Protein AF-A0AAN5DFV7-F1 (afdb_monomer_lite)

Foldseek 3Di:
DDFDDCVVLVQDNVNCVVQLWFWKWWWWWKDFDQKIKIFTFKIATGFDFDQDPVRDTDRWDAQKKKKKKKWKKDFDPPPDPPDDDPDDPDRDTDTPDMDMFDIGHGDSIDTGRDMDMDGGDPRLQAIKMKIWMKMWGPPDPVDIDIDTSAIAIDHPNVQVVQQVVDDDDPPDSMGTSDTFMWTRGHHVHRVPHIDTSVVSCVPSPDDD

Secondary structure (DSSP, 8-state):
-PPP-GGGGT--HHHHHHTT--EEEEEEEEEETTEEEEEEEEEEE----EEPTTS-EE-S-TTEEEEEEEEEEEE------SS---------EEEEEEEEPPPEES-SS-EEEEEEEEE--GGGGG-EEEEEEEEEEE-SSS-EEEEEEEEEEEEHHHHHHHHHTS---TT-S-EEEEEEEEE-B-HHHHTT---BHHHHHHHH----

InterPro domains:
  IPR000008 C2 domain [PF00168] (97-158)
  IPR035892 C2 domain superfamily [G3DSA:2.60.40.150] (50-175)
  IPR035892 C2 domain superfamily [SSF49562] (96-159)

pLDDT: mean 84.27, std 16.42, range [38.5, 98.5]

Organism: NCBI:txid1317129

Sequence (208 aa):
SQPIRPEKYNLPAEHAEERGIKGIVYLSLSFCRDNIVIDLDRSEYFSDKIVDRTGSKKYKRKHRSTHVQAELIHRSRDRSDSSGRRESRRNYSTILQRYRTNTISNSDEPTFNKRFNFELDERNHHDVITIRVIEKVQINEYDSGRFELGCFTFHISQIRKMAQQIPYNDGDCLVEVLNNGFFILDPAEGRETSFAMSKVVKQYSFDT

Structure (mmCIF, N/CA/C/O backbone):
data_AF-A0AAN5DFV7-F1
#
_entry.id   AF-A0AAN5DFV7-F1
#
loop_
_atom_site.group_PDB
_atom_site.id
_atom_site.type_symbol
_atom_site.label_atom_id
_atom_site.label_alt_id
_atom_site.label_comp_id
_atom_site.label_asym_id
_atom_site.label_entity_id
_atom_site.label_seq_id
_atom_site.pdbx_PDB_ins_code
_atom_site.Cartn_x
_atom_site.Cartn_y
_atom_site.Cartn_z
_atom_site.occupancy
_atom_site.B_iso_or_equiv
_atom_site.auth_seq_id
_atom_site.auth_comp_id
_atom_site.auth_asym_id
_atom_site.auth_atom_id
_atom_site.pdbx_PDB_model_num
ATOM 1 N N . SER A 1 1 ? 3.947 -9.923 -22.133 1.00 58.94 1 SER A N 1
ATOM 2 C CA . SER A 1 1 ? 2.723 -9.290 -21.612 1.00 58.94 1 SER A CA 1
ATOM 3 C C . SER A 1 1 ? 2.785 -7.807 -21.909 1.00 58.94 1 SER A C 1
ATOM 5 O O . SER A 1 1 ? 3.885 -7.274 -22.053 1.00 58.94 1 SER A O 1
ATOM 7 N N . GLN A 1 2 ? 1.629 -7.165 -22.051 1.00 70.75 2 GLN A N 1
ATOM 8 C CA . GLN A 1 2 ? 1.559 -5.710 -22.158 1.00 70.75 2 GLN A CA 1
ATOM 9 C C . GLN A 1 2 ? 1.944 -5.064 -20.811 1.00 70.75 2 GLN A C 1
ATOM 11 O O . GLN A 1 2 ? 1.732 -5.693 -19.773 1.00 70.75 2 GLN A O 1
ATOM 16 N N . PRO A 1 3 ? 2.561 -3.867 -20.814 1.00 84.00 3 PRO A N 1
ATOM 17 C CA . PRO A 1 3 ? 2.804 -3.101 -19.592 1.00 84.00 3 PRO A CA 1
ATOM 18 C C . PRO A 1 3 ? 1.491 -2.749 -18.898 1.00 84.00 3 PRO A C 1
ATOM 20 O O . PRO A 1 3 ? 0.522 -2.399 -19.571 1.00 84.00 3 PRO A O 1
ATOM 23 N N . ILE A 1 4 ? 1.492 -2.748 -17.567 1.00 89.25 4 ILE A N 1
ATOM 24 C CA . ILE A 1 4 ? 0.380 -2.190 -16.794 1.00 89.25 4 ILE A CA 1
ATOM 25 C C . ILE A 1 4 ? 0.519 -0.675 -16.809 1.00 89.25 4 ILE A C 1
ATOM 27 O O . ILE A 1 4 ? 1.617 -0.127 -16.658 1.00 89.25 4 ILE A O 1
ATOM 31 N N . ARG A 1 5 ? -0.604 -0.008 -17.046 1.00 91.06 5 ARG A N 1
ATOM 32 C CA . ARG A 1 5 ? -0.694 1.430 -17.264 1.00 91.06 5 ARG A CA 1
ATOM 33 C C . ARG A 1 5 ? -1.798 2.023 -16.380 1.00 91.06 5 ARG A C 1
ATOM 35 O O . ARG A 1 5 ? -2.760 1.303 -16.097 1.00 91.06 5 ARG A O 1
ATOM 42 N N . PRO A 1 6 ? -1.671 3.282 -15.927 1.00 92.81 6 PRO A N 1
ATOM 43 C CA . PRO A 1 6 ? -2.657 3.914 -15.048 1.00 92.81 6 PRO A CA 1
ATOM 44 C C . PRO A 1 6 ? -4.063 3.965 -15.666 1.00 92.81 6 PRO A C 1
ATOM 46 O O . PRO A 1 6 ? -5.052 3.823 -14.950 1.00 92.81 6 PRO A O 1
ATOM 49 N N . GLU A 1 7 ? -4.170 4.034 -16.991 1.00 92.06 7 GLU A N 1
ATOM 50 C CA . GLU A 1 7 ? -5.433 4.092 -17.729 1.00 92.06 7 GLU A CA 1
ATOM 51 C C . GLU A 1 7 ? -6.294 2.838 -17.539 1.00 92.06 7 GLU A C 1
ATOM 53 O O . GLU A 1 7 ? -7.516 2.932 -17.608 1.00 92.06 7 GLU A O 1
ATOM 58 N N . LYS A 1 8 ? -5.694 1.684 -17.193 1.00 92.44 8 LYS A N 1
ATOM 59 C CA . LYS A 1 8 ? -6.436 0.479 -16.763 1.00 92.44 8 LYS A CA 1
ATOM 60 C C . LYS A 1 8 ? -7.399 0.784 -15.602 1.00 92.44 8 LYS A C 1
ATOM 62 O O . LYS A 1 8 ? -8.383 0.075 -15.414 1.00 92.44 8 LYS A O 1
ATOM 67 N N . TYR A 1 9 ? -7.105 1.824 -14.828 1.00 93.00 9 TYR A N 1
ATOM 68 C CA . TYR A 1 9 ? -7.822 2.232 -13.624 1.00 93.00 9 TYR A CA 1
ATOM 69 C C . TYR A 1 9 ? -8.618 3.524 -13.795 1.00 93.00 9 TYR A C 1
ATOM 71 O O . TYR A 1 9 ? -8.997 4.124 -12.790 1.00 93.00 9 TYR A O 1
ATOM 79 N N . ASN A 1 10 ? -8.837 3.973 -15.036 1.00 92.00 10 ASN A N 1
ATOM 80 C CA . ASN A 1 10 ? -9.406 5.287 -15.352 1.00 92.00 10 ASN A CA 1
ATOM 81 C C . ASN A 1 10 ? -8.603 6.454 -14.749 1.00 92.00 10 ASN A C 1
ATOM 83 O O . ASN A 1 10 ? -9.143 7.531 -14.514 1.00 92.00 10 ASN A O 1
ATOM 87 N N . LEU A 1 11 ? -7.314 6.236 -14.467 1.00 93.06 11 LEU A N 1
ATOM 88 C CA . LEU A 1 11 ? -6.399 7.258 -13.976 1.00 93.06 11 LEU A CA 1
ATOM 89 C C . LEU A 1 11 ? -5.630 7.835 -15.178 1.00 93.06 11 LEU A C 1
ATOM 91 O O . LEU A 1 11 ? -4.863 7.090 -15.793 1.00 93.06 11 LEU A O 1
ATOM 95 N N . PRO A 1 12 ? -5.798 9.124 -15.527 1.00 92.31 12 PRO A N 1
ATOM 96 C CA . PRO A 1 12 ? -5.035 9.739 -16.613 1.00 92.31 12 PRO A CA 1
ATOM 97 C C . PRO A 1 12 ? -3.523 9.684 -16.348 1.00 92.31 12 PRO A C 1
ATOM 99 O O . PRO A 1 12 ? -3.092 9.950 -15.223 1.00 92.31 12 PRO A O 1
ATOM 102 N N . ALA A 1 13 ? -2.711 9.382 -17.371 1.00 90.75 13 ALA A N 1
ATOM 103 C CA . ALA A 1 13 ? -1.250 9.318 -17.235 1.00 90.75 13 ALA A CA 1
ATOM 104 C C . ALA A 1 13 ? -0.637 10.604 -16.676 1.00 90.75 13 ALA A C 1
ATOM 106 O O . ALA A 1 13 ? 0.227 10.518 -15.812 1.00 90.75 13 ALA A O 1
ATOM 107 N N . GLU A 1 14 ? -1.109 11.773 -17.114 1.00 91.19 14 GLU A N 1
ATOM 108 C CA . GLU A 1 14 ? -0.608 13.071 -16.641 1.00 91.19 14 GLU A CA 1
ATOM 109 C C . GLU A 1 14 ? -0.819 13.235 -15.131 1.00 91.19 14 GLU A C 1
ATOM 111 O O . GLU A 1 14 ? 0.097 13.614 -14.407 1.00 91.19 14 GLU A O 1
ATOM 116 N N . HIS A 1 15 ? -1.995 12.846 -14.629 1.00 91.00 15 HIS A N 1
ATOM 117 C CA . HIS A 1 15 ? -2.286 12.897 -13.198 1.00 91.00 15 HIS A CA 1
ATOM 118 C C . HIS A 1 15 ? -1.493 11.848 -12.406 1.00 91.00 15 HIS A C 1
ATOM 120 O O . HIS A 1 15 ? -1.068 12.093 -11.275 1.00 91.00 15 HIS A O 1
ATOM 126 N N . ALA A 1 16 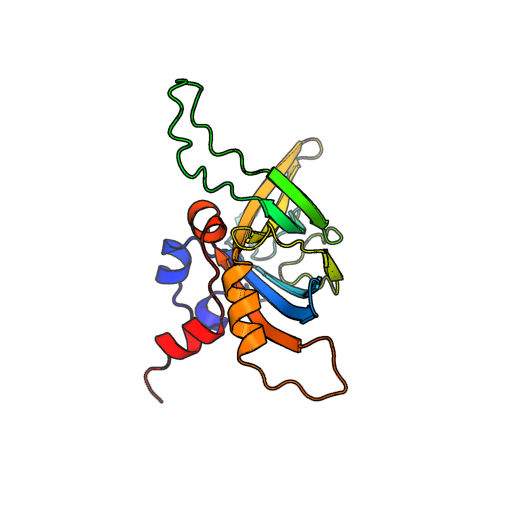? -1.280 10.664 -12.991 1.00 92.88 16 ALA A N 1
ATOM 127 C CA . ALA A 1 16 ? -0.413 9.651 -12.401 1.00 92.88 16 ALA A CA 1
ATOM 128 C C . ALA A 1 16 ? 1.042 10.141 -12.308 1.00 92.88 16 ALA A C 1
ATOM 130 O O . ALA A 1 16 ? 1.695 9.899 -11.297 1.00 92.88 16 ALA A O 1
ATOM 131 N N . GLU A 1 17 ? 1.541 10.836 -13.330 1.00 91.94 17 GLU A N 1
ATOM 132 C CA . GLU A 1 17 ? 2.894 11.392 -13.372 1.00 91.94 17 GLU A CA 1
ATOM 133 C C . GLU A 1 17 ? 3.075 12.534 -12.367 1.00 91.94 17 GLU A C 1
ATOM 135 O O . GLU A 1 17 ? 4.023 12.493 -11.583 1.00 91.94 17 GLU A O 1
ATOM 140 N N . GLU A 1 18 ? 2.132 13.480 -12.314 1.00 91.19 18 GLU A N 1
ATOM 141 C CA . GLU A 1 18 ? 2.135 14.617 -11.382 1.00 91.19 18 GLU A CA 1
ATOM 142 C C . GLU A 1 18 ? 2.249 14.170 -9.915 1.00 91.19 18 GLU A C 1
ATOM 144 O O . GLU A 1 18 ? 2.993 14.757 -9.131 1.00 91.19 18 GLU A O 1
ATOM 149 N N . ARG A 1 19 ? 1.549 13.090 -9.551 1.00 91.50 19 ARG A N 1
ATOM 150 C CA . ARG A 1 19 ? 1.530 12.535 -8.184 1.00 91.50 19 ARG A CA 1
ATOM 151 C C . ARG A 1 19 ? 2.554 11.423 -7.952 1.00 91.50 19 ARG A C 1
ATOM 153 O O . ARG A 1 19 ? 2.536 10.752 -6.916 1.00 91.50 19 ARG A O 1
ATOM 160 N N . GLY A 1 20 ? 3.419 11.172 -8.936 1.00 91.69 20 GLY A N 1
ATOM 161 C CA . GLY A 1 20 ? 4.446 10.136 -8.867 1.00 91.69 20 GLY A CA 1
ATOM 162 C C . GLY A 1 20 ? 3.888 8.726 -8.657 1.00 91.69 20 GLY A C 1
ATOM 163 O O . GLY A 1 20 ? 4.537 7.900 -8.021 1.00 91.69 20 GLY A O 1
ATOM 164 N N . ILE A 1 21 ? 2.692 8.425 -9.169 1.00 95.00 21 ILE A N 1
ATOM 165 C CA . ILE A 1 21 ? 2.021 7.142 -8.959 1.00 95.00 21 ILE A CA 1
ATOM 166 C C . ILE A 1 21 ? 2.734 6.035 -9.737 1.00 95.00 21 ILE A C 1
ATOM 168 O O . ILE A 1 21 ? 2.814 6.059 -10.966 1.00 95.00 21 ILE A O 1
ATOM 172 N N . LYS A 1 22 ? 3.221 5.017 -9.021 1.00 93.44 22 LYS A N 1
ATOM 173 C CA . LYS A 1 22 ? 4.007 3.909 -9.605 1.00 93.44 22 LYS A CA 1
ATOM 174 C C . LYS A 1 22 ? 3.296 2.560 -9.644 1.00 93.44 22 LYS A C 1
ATOM 176 O O . LYS A 1 22 ? 3.881 1.568 -10.087 1.00 93.44 22 LYS A O 1
ATOM 181 N N . GLY A 1 23 ? 2.050 2.503 -9.195 1.00 95.88 23 GLY A N 1
ATOM 182 C CA . GLY A 1 23 ? 1.251 1.286 -9.195 1.00 95.88 23 GLY A CA 1
ATOM 183 C C . GLY A 1 23 ? 0.125 1.335 -8.177 1.00 95.88 23 GLY A C 1
ATOM 184 O O . GLY A 1 23 ? -0.233 2.401 -7.679 1.00 95.88 23 GLY A O 1
ATOM 185 N N . ILE A 1 24 ? -0.405 0.165 -7.850 1.00 98.00 24 ILE A N 1
ATOM 186 C CA . ILE A 1 24 ? -1.529 -0.024 -6.941 1.00 98.00 24 ILE A CA 1
ATOM 187 C C . ILE A 1 24 ? -1.299 -1.252 -6.054 1.00 98.00 24 ILE A C 1
ATOM 189 O O . ILE A 1 24 ? -0.735 -2.254 -6.492 1.00 98.00 24 ILE A O 1
ATOM 193 N N . VAL A 1 25 ? -1.722 -1.171 -4.796 1.00 98.44 25 VAL A N 1
ATOM 194 C CA . VAL A 1 25 ? -1.700 -2.264 -3.817 1.00 98.44 25 VAL A CA 1
ATOM 195 C C . VAL A 1 25 ? -3.135 -2.613 -3.448 1.00 98.44 25 VAL A C 1
ATOM 197 O O . VAL A 1 25 ? -3.893 -1.729 -3.058 1.00 98.44 25 VAL A O 1
ATOM 200 N N . TYR A 1 26 ? -3.500 -3.888 -3.537 1.00 98.50 26 TYR A N 1
ATOM 201 C CA . TYR A 1 26 ? -4.813 -4.386 -3.138 1.00 98.50 26 TYR A CA 1
ATOM 202 C C . TYR A 1 26 ? -4.753 -4.941 -1.723 1.00 98.50 26 TYR A C 1
ATOM 204 O O . TYR A 1 26 ? -3.952 -5.835 -1.433 1.00 98.50 26 TYR A O 1
ATOM 212 N N . LEU A 1 27 ? -5.595 -4.399 -0.848 1.00 98.31 27 LEU A N 1
ATOM 213 C CA . LEU A 1 27 ? -5.717 -4.857 0.527 1.00 98.31 27 LEU A CA 1
ATOM 214 C C . LEU A 1 27 ? -7.129 -4.645 1.066 1.00 98.31 27 LEU A C 1
ATOM 216 O O . LEU A 1 27 ? -7.850 -3.745 0.620 1.00 98.31 27 LEU A O 1
ATOM 220 N N . SER A 1 28 ? -7.476 -5.432 2.077 1.00 97.56 28 SER A N 1
ATOM 221 C CA . SER A 1 28 ? -8.550 -5.099 3.004 1.00 97.56 28 SER A CA 1
ATOM 222 C C . SER A 1 28 ? -7.975 -4.718 4.362 1.00 97.56 28 SER A C 1
ATOM 224 O O . SER A 1 28 ? -6.864 -5.105 4.740 1.00 97.56 28 SER A O 1
ATOM 226 N N . LEU A 1 29 ? -8.725 -3.893 5.079 1.00 97.19 29 LEU A N 1
ATOM 227 C CA . LEU A 1 29 ? -8.410 -3.483 6.433 1.00 97.19 29 LEU A CA 1
ATOM 228 C C . LEU A 1 29 ? -9.660 -3.667 7.268 1.00 97.19 29 LEU A C 1
ATOM 230 O O . LEU A 1 29 ? -10.719 -3.113 6.972 1.00 97.19 29 LEU A O 1
ATOM 234 N N . SER A 1 30 ? -9.498 -4.437 8.331 1.00 95.62 30 SER A N 1
ATOM 235 C CA . SER A 1 30 ? -10.540 -4.726 9.296 1.00 95.62 30 SER A CA 1
ATOM 236 C C . SER A 1 30 ? -10.140 -4.241 10.681 1.00 95.62 30 SER A C 1
ATOM 238 O O . SER A 1 30 ? -8.955 -4.146 11.006 1.00 95.62 30 SER A O 1
ATOM 240 N N . PHE A 1 31 ? -11.132 -3.926 11.501 1.00 92.62 31 PHE A N 1
ATOM 241 C CA . PHE A 1 31 ? -10.947 -3.387 12.839 1.00 92.62 31 PHE A CA 1
ATOM 242 C C . PHE A 1 31 ? -11.771 -4.177 13.852 1.00 92.62 31 PHE A C 1
ATOM 244 O O . PHE A 1 31 ? -12.957 -4.422 13.642 1.00 92.62 31 PHE A O 1
ATOM 251 N N . CYS A 1 32 ? -11.136 -4.566 14.954 1.00 87.75 32 CYS A N 1
ATOM 252 C CA . CYS A 1 32 ? -11.763 -5.259 16.073 1.00 87.75 32 CYS A CA 1
ATOM 253 C C . CYS A 1 32 ? -11.213 -4.708 17.385 1.00 87.75 32 CYS A C 1
ATOM 255 O O . CYS A 1 32 ? -10.079 -5.017 17.743 1.00 87.75 32 CYS A O 1
ATOM 257 N N . ARG A 1 33 ? -12.023 -3.937 18.122 1.00 84.44 33 ARG A N 1
ATOM 258 C CA . ARG A 1 33 ? -11.655 -3.325 19.415 1.00 84.44 33 ARG A CA 1
ATOM 259 C C . ARG A 1 33 ? -10.355 -2.520 19.325 1.00 84.44 33 ARG A C 1
ATOM 261 O O . ARG A 1 33 ? -10.390 -1.385 18.879 1.00 84.44 33 ARG A O 1
ATOM 268 N N . ASP A 1 34 ? -9.230 -3.124 19.685 1.00 89.25 34 ASP A N 1
ATOM 269 C CA . ASP A 1 34 ? -7.902 -2.514 19.662 1.00 89.25 34 ASP A CA 1
ATOM 270 C C . ASP A 1 34 ? -6.964 -3.194 18.660 1.00 89.25 34 ASP A C 1
ATOM 272 O O . ASP A 1 34 ? -5.755 -3.055 18.735 1.00 89.25 34 ASP A O 1
ATOM 276 N N . ASN A 1 35 ? -7.504 -3.934 17.696 1.00 93.62 35 ASN A N 1
ATOM 277 C CA . ASN A 1 35 ? -6.729 -4.611 16.668 1.00 93.62 35 ASN A CA 1
ATOM 278 C C . ASN A 1 35 ? -7.116 -4.113 15.283 1.00 93.62 35 ASN A C 1
ATOM 280 O O . ASN A 1 35 ? -8.294 -4.094 14.917 1.00 93.62 35 ASN A O 1
ATOM 284 N N . ILE A 1 36 ? -6.106 -3.763 14.490 1.00 95.88 36 ILE A N 1
ATOM 285 C CA . ILE A 1 36 ? -6.243 -3.573 13.048 1.00 95.88 36 ILE A CA 1
ATOM 286 C C . ILE A 1 36 ? -5.638 -4.779 12.346 1.00 95.88 36 ILE A C 1
ATOM 288 O O . ILE A 1 36 ? -4.466 -5.103 12.531 1.00 95.88 36 ILE A O 1
ATOM 292 N N . VAL A 1 37 ? -6.428 -5.405 11.486 1.00 97.19 37 VAL A N 1
ATOM 293 C CA . VAL A 1 37 ? -5.983 -6.489 10.615 1.00 97.19 37 VAL A CA 1
ATOM 294 C C . VAL A 1 37 ? -5.894 -5.949 9.197 1.00 97.19 37 VAL A C 1
ATOM 296 O O . VAL A 1 37 ? -6.867 -5.402 8.687 1.00 97.19 37 VAL A O 1
ATOM 299 N N . ILE A 1 38 ? -4.733 -6.091 8.560 1.00 97.94 38 ILE A N 1
ATOM 300 C CA . ILE A 1 38 ? -4.536 -5.770 7.144 1.00 97.94 38 ILE A CA 1
ATOM 301 C C . ILE A 1 38 ? -4.259 -7.064 6.396 1.00 97.94 38 ILE A C 1
ATOM 303 O O . ILE A 1 38 ? -3.233 -7.707 6.630 1.00 97.94 38 ILE A O 1
ATOM 307 N N . ASP A 1 39 ? -5.148 -7.415 5.474 1.00 98.00 39 ASP A N 1
ATOM 308 C CA . ASP A 1 39 ? -4.954 -8.515 4.538 1.00 98.00 39 ASP A CA 1
ATOM 309 C C . ASP A 1 39 ? -4.470 -7.951 3.202 1.00 98.00 39 ASP A C 1
ATOM 311 O O . ASP A 1 39 ? -5.209 -7.310 2.459 1.00 98.00 39 ASP A O 1
ATOM 315 N N . LEU A 1 40 ? -3.186 -8.162 2.918 1.00 98.12 40 LEU A N 1
ATOM 316 C CA . LEU A 1 40 ? -2.520 -7.719 1.701 1.00 98.12 40 LEU A CA 1
ATOM 317 C C . LEU A 1 40 ? -2.565 -8.839 0.653 1.00 98.12 40 LEU A C 1
ATOM 319 O O . LEU A 1 40 ? -1.860 -9.844 0.782 1.00 98.12 40 LEU A O 1
ATOM 323 N N . ASP A 1 41 ? -3.357 -8.646 -0.398 1.00 97.81 41 ASP A N 1
ATOM 324 C CA . ASP A 1 41 ? -3.529 -9.621 -1.479 1.00 97.81 41 ASP A CA 1
ATOM 325 C C . ASP A 1 41 ? -2.361 -9.538 -2.470 1.00 97.81 41 ASP A C 1
ATOM 327 O O . ASP A 1 41 ? -1.449 -10.369 -2.466 1.00 97.81 41 ASP A O 1
ATOM 331 N N . ARG A 1 42 ? -2.342 -8.486 -3.291 1.00 97.69 42 ARG A N 1
ATOM 332 C CA . ARG A 1 42 ? -1.418 -8.349 -4.422 1.00 97.69 42 ARG A CA 1
ATOM 333 C C . ARG A 1 42 ? -1.073 -6.894 -4.708 1.00 97.69 42 ARG A C 1
ATOM 335 O O . ARG A 1 42 ? -1.600 -5.965 -4.097 1.00 97.69 42 ARG A O 1
ATOM 342 N N . SER A 1 43 ? -0.178 -6.667 -5.654 1.00 97.44 43 SER A N 1
ATOM 343 C CA . SER A 1 43 ? 0.074 -5.339 -6.213 1.00 97.44 43 SER A CA 1
ATOM 344 C C . SER A 1 43 ? 0.211 -5.410 -7.719 1.00 97.44 43 SER A C 1
ATOM 346 O O . SER A 1 43 ? 0.504 -6.467 -8.265 1.00 97.44 43 SER A O 1
ATOM 348 N N . GLU A 1 44 ? 0.028 -4.271 -8.369 1.00 95.81 44 GLU A N 1
ATOM 349 C CA . GLU A 1 44 ? 0.300 -4.098 -9.786 1.00 95.81 44 GLU A CA 1
ATOM 350 C C . GLU A 1 44 ? 1.143 -2.840 -9.992 1.00 95.81 44 GLU A C 1
ATOM 352 O O . GLU A 1 44 ? 0.766 -1.752 -9.554 1.00 95.81 44 GLU A O 1
ATOM 357 N N . TYR A 1 45 ? 2.296 -2.974 -10.640 1.00 93.88 45 TYR A N 1
ATOM 358 C CA . TYR A 1 45 ? 3.232 -1.874 -10.843 1.00 93.88 45 TYR A CA 1
ATOM 359 C C . TYR A 1 45 ? 3.180 -1.346 -12.267 1.00 93.88 45 TYR A C 1
ATOM 361 O O . TYR A 1 45 ? 3.157 -2.104 -13.234 1.00 93.88 45 TYR A O 1
ATOM 369 N N . PHE A 1 46 ? 3.223 -0.023 -12.401 1.00 91.31 46 PHE A N 1
ATOM 370 C CA . PHE A 1 46 ? 3.254 0.615 -13.707 1.00 91.31 46 PHE A CA 1
ATOM 371 C C . PHE A 1 46 ? 4.643 0.443 -14.311 1.00 91.31 46 PHE A C 1
ATOM 373 O O . PHE A 1 46 ? 5.671 0.801 -13.726 1.00 91.31 46 PHE A O 1
ATOM 380 N N . SER A 1 47 ? 4.673 -0.194 -15.473 1.00 78.06 47 SER A N 1
ATOM 381 C CA . SER A 1 47 ? 5.911 -0.550 -16.148 1.00 78.06 47 SER A CA 1
ATOM 382 C C . SER A 1 47 ? 6.485 0.665 -16.877 1.00 78.06 47 SER A C 1
ATOM 384 O O . SER A 1 47 ? 5.947 1.116 -17.900 1.00 78.06 47 SER A O 1
ATOM 386 N N . ASP A 1 48 ? 7.624 1.159 -16.402 1.00 70.31 48 ASP A N 1
ATOM 387 C CA . ASP A 1 48 ? 8.420 2.124 -17.155 1.00 70.31 48 ASP A CA 1
ATOM 388 C C . ASP A 1 48 ? 9.064 1.449 -18.376 1.00 70.31 48 ASP A C 1
ATOM 390 O O . ASP A 1 48 ? 9.311 0.238 -18.404 1.00 70.31 48 ASP A O 1
ATOM 394 N N . LYS A 1 49 ? 9.332 2.233 -19.425 1.00 65.69 49 LYS A N 1
ATOM 395 C CA . LYS A 1 49 ? 10.091 1.749 -20.585 1.00 65.69 49 LYS A CA 1
ATOM 396 C C . LYS A 1 49 ? 11.531 1.482 -20.143 1.00 65.69 49 LYS A C 1
ATOM 398 O O . LYS A 1 49 ? 12.257 2.424 -19.848 1.00 65.69 49 LYS A O 1
ATOM 403 N N . ILE A 1 50 ? 11.959 0.220 -20.152 1.00 61.88 50 ILE A N 1
ATOM 404 C CA . ILE A 1 50 ? 13.364 -0.140 -19.944 1.00 61.88 50 ILE A CA 1
ATOM 405 C C . ILE A 1 50 ? 13.972 -0.444 -21.315 1.00 61.88 50 ILE A C 1
ATOM 407 O O . ILE A 1 50 ? 13.538 -1.359 -22.020 1.00 61.88 50 ILE A O 1
ATOM 411 N N . VAL A 1 51 ? 14.969 0.345 -21.712 1.00 58.47 51 VAL A N 1
ATOM 412 C CA . VAL A 1 51 ? 15.810 0.039 -22.874 1.00 58.47 51 VAL A CA 1
ATOM 413 C C . VAL A 1 51 ? 16.913 -0.885 -22.382 1.00 58.47 51 VAL A C 1
ATOM 415 O O . VAL A 1 51 ? 17.671 -0.519 -21.485 1.00 58.47 51 VAL A O 1
ATOM 418 N N . ASP A 1 52 ? 16.970 -2.108 -22.903 1.00 61.78 52 ASP A N 1
ATOM 419 C CA . ASP A 1 52 ? 18.083 -2.993 -22.573 1.00 61.78 52 ASP A CA 1
ATOM 420 C C . ASP A 1 52 ? 19.357 -2.613 -23.347 1.00 61.78 52 ASP A C 1
ATOM 422 O O . ASP A 1 52 ? 19.333 -1.805 -24.275 1.00 61.78 52 ASP A O 1
ATOM 426 N N . ARG A 1 53 ? 20.492 -3.223 -22.982 1.00 59.94 53 ARG A N 1
ATOM 427 C CA . ARG A 1 53 ? 21.791 -2.980 -23.639 1.00 59.94 53 ARG A CA 1
ATOM 428 C C . ARG A 1 53 ? 21.792 -3.302 -25.142 1.00 59.94 53 ARG A C 1
ATOM 430 O O . ARG A 1 53 ? 22.705 -2.884 -25.839 1.00 59.94 53 ARG A O 1
ATOM 437 N N . THR A 1 54 ? 20.790 -4.034 -25.634 1.00 64.88 54 THR A N 1
ATOM 438 C CA . THR A 1 54 ? 20.625 -4.383 -27.055 1.00 64.88 54 THR A CA 1
ATOM 439 C C . THR A 1 54 ? 19.710 -3.410 -27.803 1.00 64.88 54 THR A C 1
ATOM 441 O O . THR A 1 54 ? 19.405 -3.632 -28.970 1.00 64.88 54 THR A O 1
ATOM 444 N N . GLY A 1 55 ? 19.237 -2.346 -27.143 1.00 62.59 55 GLY A N 1
ATOM 445 C CA . GLY A 1 55 ? 18.282 -1.390 -27.706 1.00 62.59 55 GLY A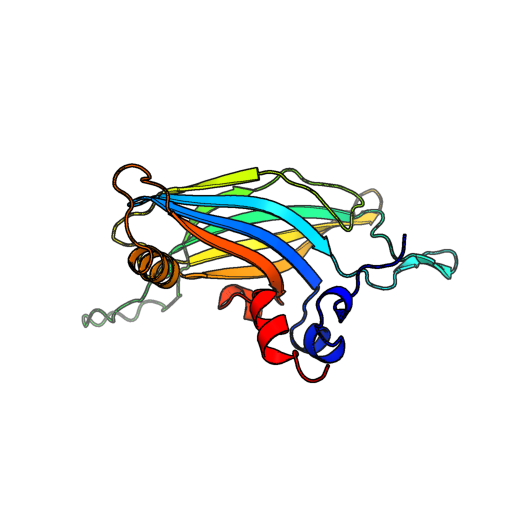 CA 1
ATOM 446 C C . GLY A 1 55 ? 16.843 -1.915 -27.770 1.00 62.59 55 GLY A C 1
ATOM 447 O O . GLY A 1 55 ? 15.946 -1.210 -28.238 1.00 62.59 55 GLY A O 1
ATOM 448 N N . SER A 1 56 ? 16.584 -3.129 -27.276 1.00 61.53 56 SER A N 1
ATOM 449 C CA . SER A 1 56 ? 15.251 -3.723 -27.283 1.00 61.53 56 SER A CA 1
ATOM 450 C C . SER A 1 56 ? 14.411 -3.133 -26.154 1.00 61.53 56 SER A C 1
ATOM 452 O O . SER A 1 56 ? 14.788 -3.154 -24.979 1.00 61.53 56 SER A O 1
ATOM 454 N N . LYS A 1 57 ? 13.229 -2.619 -26.506 1.00 58.25 57 LYS A N 1
ATOM 455 C CA . LYS A 1 57 ? 12.261 -2.091 -25.537 1.00 58.25 57 LYS A CA 1
ATOM 456 C C . LYS A 1 57 ? 11.639 -3.254 -24.766 1.00 58.25 57 LYS A C 1
ATOM 458 O O . LYS A 1 57 ? 10.871 -4.034 -25.328 1.00 58.25 57 LYS A O 1
ATOM 463 N N . LYS A 1 58 ? 11.946 -3.357 -23.473 1.00 63.16 58 LYS A N 1
ATOM 464 C CA . LYS A 1 58 ? 11.313 -4.308 -22.554 1.00 63.16 58 LYS A CA 1
ATOM 465 C C . LYS A 1 58 ? 10.512 -3.544 -21.510 1.00 63.16 58 LYS A C 1
ATOM 467 O O . LYS A 1 58 ? 10.943 -2.526 -20.984 1.00 63.16 58 LYS A O 1
ATOM 472 N N . TYR A 1 59 ? 9.324 -4.060 -21.228 1.00 63.66 59 TYR A N 1
ATOM 473 C CA . TYR A 1 59 ? 8.398 -3.453 -20.274 1.00 63.66 59 TYR A CA 1
ATOM 474 C C . TYR A 1 59 ? 8.373 -4.189 -18.928 1.00 63.66 59 TYR A C 1
ATOM 476 O O . TYR A 1 59 ? 7.967 -3.611 -17.933 1.00 63.66 59 TYR A O 1
ATOM 484 N N . LYS A 1 60 ? 8.852 -5.440 -18.865 1.00 63.47 60 LYS A N 1
ATOM 485 C CA . LYS A 1 60 ? 8.960 -6.168 -17.594 1.00 63.47 60 LYS A CA 1
ATOM 486 C C . LYS A 1 60 ? 10.217 -5.781 -16.825 1.00 63.47 60 LYS A C 1
ATOM 488 O O . LYS A 1 60 ? 11.315 -5.771 -17.392 1.00 63.47 60 LYS A O 1
ATOM 493 N N . ARG A 1 61 ? 10.062 -5.589 -15.516 1.00 67.12 61 ARG A N 1
ATOM 494 C CA . ARG A 1 61 ? 11.145 -5.331 -14.560 1.00 67.12 61 ARG A CA 1
ATOM 495 C C . ARG A 1 61 ? 12.015 -6.575 -14.333 1.00 67.12 61 ARG A C 1
ATOM 497 O O . ARG A 1 61 ? 11.852 -7.295 -13.354 1.00 67.12 61 ARG A O 1
ATOM 504 N N . LYS A 1 62 ? 12.951 -6.855 -15.245 1.00 69.81 62 LYS A N 1
ATOM 505 C CA . LYS A 1 62 ? 14.029 -7.830 -14.993 1.00 69.81 62 LYS A CA 1
ATOM 506 C C . LYS A 1 62 ? 15.026 -7.256 -13.982 1.00 69.81 62 LYS A C 1
ATOM 508 O O . LYS A 1 62 ? 15.273 -6.054 -13.998 1.00 69.81 62 LYS A O 1
ATOM 513 N N . HIS A 1 63 ? 15.614 -8.116 -13.152 1.00 77.06 63 HIS A N 1
ATOM 514 C CA . HIS A 1 63 ? 16.611 -7.759 -12.131 1.00 77.06 63 HIS A CA 1
ATOM 515 C C . HIS A 1 63 ? 16.076 -6.843 -11.025 1.00 77.06 63 HIS A C 1
ATOM 517 O O . HIS A 1 63 ? 16.834 -6.133 -10.365 1.00 77.06 63 HIS A O 1
ATOM 523 N N . ARG A 1 64 ? 14.758 -6.868 -10.807 1.00 84.88 64 ARG A N 1
ATOM 524 C CA . ARG A 1 64 ? 14.115 -6.157 -9.705 1.00 84.88 64 ARG A CA 1
ATOM 525 C C . ARG A 1 64 ? 13.367 -7.133 -8.822 1.00 84.88 64 ARG A C 1
ATOM 527 O O . ARG A 1 64 ? 12.849 -8.142 -9.295 1.00 84.88 64 ARG A O 1
ATOM 534 N N . SER A 1 65 ? 13.299 -6.827 -7.540 1.00 91.69 65 SER A N 1
ATOM 535 C CA . SER A 1 65 ? 12.460 -7.553 -6.598 1.00 91.69 65 SER A CA 1
ATOM 536 C C . SER A 1 65 ? 11.761 -6.583 -5.668 1.00 91.69 65 SER A C 1
ATOM 538 O O . SER A 1 65 ? 12.330 -5.553 -5.309 1.00 91.69 65 SER A O 1
ATOM 540 N N . THR A 1 66 ? 10.528 -6.889 -5.286 1.00 94.94 66 THR A N 1
ATOM 541 C CA . THR A 1 66 ? 9.732 -6.018 -4.426 1.00 94.94 66 THR A CA 1
ATOM 542 C C . THR A 1 66 ? 9.236 -6.751 -3.193 1.00 94.94 66 THR A C 1
ATOM 544 O O . THR A 1 66 ? 9.051 -7.967 -3.186 1.00 94.94 66 THR A O 1
ATOM 547 N N . HIS A 1 67 ? 9.041 -6.001 -2.118 1.00 97.38 67 HIS A N 1
ATOM 548 C CA . HIS A 1 67 ? 8.244 -6.427 -0.973 1.00 97.38 67 HIS A CA 1
ATOM 549 C C . HIS A 1 67 ? 7.473 -5.233 -0.428 1.00 97.38 67 HIS A C 1
ATOM 551 O O . HIS A 1 67 ? 7.871 -4.081 -0.615 1.00 97.38 67 HIS A O 1
ATOM 557 N N . VAL A 1 68 ? 6.389 -5.521 0.278 1.00 98.31 68 VAL A N 1
ATOM 558 C CA . VAL A 1 68 ? 5.615 -4.514 0.996 1.00 98.31 68 VAL A CA 1
ATOM 559 C C . VAL A 1 68 ? 6.018 -4.542 2.463 1.00 98.31 68 VAL A C 1
ATOM 561 O O . VAL A 1 68 ? 6.214 -5.610 3.045 1.00 98.31 68 VAL A O 1
ATOM 564 N N . GLN A 1 69 ? 6.163 -3.363 3.055 1.00 98.12 69 GLN A N 1
ATOM 565 C CA . GLN A 1 69 ? 6.415 -3.171 4.476 1.00 98.12 69 GLN A CA 1
ATOM 566 C C . GLN A 1 69 ? 5.285 -2.317 5.054 1.00 98.12 69 GLN A C 1
ATOM 568 O O . GLN A 1 69 ? 4.918 -1.297 4.478 1.00 98.12 69 GLN A O 1
ATOM 573 N N . ALA A 1 70 ? 4.717 -2.766 6.166 1.00 98.38 70 ALA A N 1
ATOM 574 C CA . ALA A 1 70 ? 3.613 -2.113 6.854 1.00 98.38 70 ALA A CA 1
ATOM 575 C C . ALA A 1 70 ? 4.077 -1.725 8.256 1.00 98.38 70 ALA A C 1
ATOM 577 O O . ALA A 1 70 ? 4.651 -2.554 8.966 1.00 98.38 70 ALA A O 1
ATOM 578 N N . GLU A 1 71 ? 3.875 -0.472 8.647 1.00 98.00 71 GLU A N 1
ATOM 579 C CA . GLU A 1 71 ? 4.407 0.062 9.901 1.00 98.00 71 GLU A CA 1
ATOM 580 C C . GLU A 1 71 ? 3.389 0.917 10.628 1.00 98.00 71 GLU A C 1
ATOM 582 O O . GLU A 1 71 ? 2.849 1.847 10.037 1.00 98.00 71 GLU A O 1
ATOM 587 N N . LEU A 1 72 ? 3.206 0.645 11.919 1.00 97.19 72 LEU A N 1
ATOM 588 C CA . LEU A 1 72 ? 2.529 1.551 12.835 1.00 97.19 72 LEU A CA 1
ATOM 589 C C . LEU A 1 72 ? 3.552 2.574 13.327 1.00 97.19 72 LEU A C 1
ATOM 591 O O . LEU A 1 72 ? 4.565 2.213 13.934 1.00 97.19 72 LEU A O 1
ATOM 595 N N . ILE A 1 73 ? 3.294 3.842 13.039 1.00 94.62 73 ILE A N 1
ATOM 596 C CA . ILE A 1 73 ? 4.198 4.951 13.317 1.00 94.62 73 ILE A CA 1
ATOM 597 C C . ILE A 1 73 ? 3.521 5.898 14.294 1.00 94.62 73 ILE A C 1
ATOM 599 O O . ILE A 1 73 ? 2.475 6.479 13.992 1.00 94.62 73 ILE A O 1
ATOM 603 N N . HIS A 1 74 ? 4.173 6.085 15.438 1.00 91.62 74 HIS A N 1
ATOM 604 C CA . HIS A 1 74 ? 3.788 7.077 16.416 1.00 91.62 74 HIS A CA 1
ATOM 605 C C . HIS A 1 74 ? 4.016 8.484 15.881 1.00 91.62 74 HIS A C 1
ATOM 607 O O . HIS A 1 74 ? 5.127 8.811 15.448 1.00 91.62 74 HIS A O 1
ATOM 613 N N . ARG A 1 75 ? 2.985 9.328 15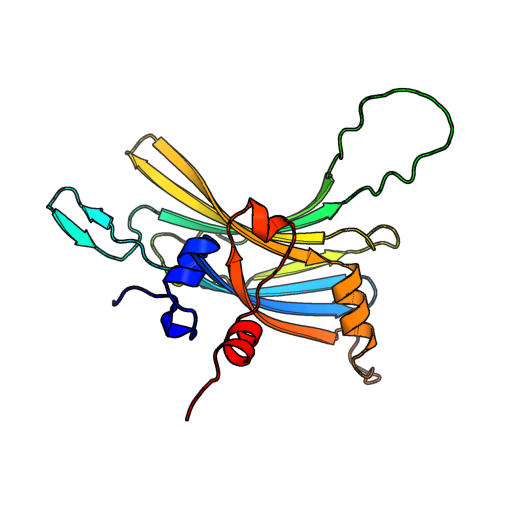.944 1.00 84.25 75 ARG A N 1
ATOM 614 C CA . ARG A 1 75 ? 3.102 10.758 15.649 1.00 84.25 75 ARG A CA 1
ATOM 615 C C . ARG A 1 75 ? 2.850 11.535 16.936 1.00 84.25 75 ARG A C 1
ATOM 617 O O . ARG A 1 75 ? 1.700 11.782 17.296 1.00 84.25 75 ARG A O 1
ATOM 624 N N . SER A 1 76 ? 3.925 11.963 17.607 1.00 70.25 76 SER A N 1
ATOM 625 C CA . SER A 1 76 ? 3.775 12.906 18.719 1.00 70.25 76 SER A CA 1
ATOM 626 C C . SER A 1 76 ? 3.159 14.197 18.183 1.00 70.25 76 SER A C 1
ATOM 628 O O . SER A 1 76 ? 3.732 14.877 17.328 1.00 70.25 76 SER A O 1
ATOM 630 N N . ARG A 1 77 ? 1.982 14.553 18.698 1.00 62.00 77 ARG A N 1
ATOM 631 C CA . ARG A 1 77 ? 1.604 15.957 18.809 1.00 62.00 77 ARG A CA 1
ATOM 632 C C . ARG A 1 77 ? 2.188 16.411 20.132 1.00 62.00 77 ARG A C 1
ATOM 634 O O . ARG A 1 77 ? 1.541 16.229 21.160 1.00 62.00 77 ARG A O 1
ATOM 641 N N . ASP A 1 78 ? 3.369 17.021 20.102 1.00 51.31 78 ASP A N 1
ATOM 642 C CA . ASP A 1 78 ? 3.812 17.838 21.226 1.00 51.31 78 ASP A CA 1
ATOM 643 C C . ASP A 1 78 ? 2.772 18.956 21.379 1.00 51.31 78 ASP A C 1
ATOM 645 O O . ASP A 1 78 ? 2.815 19.993 20.712 1.00 51.31 78 ASP A O 1
ATOM 649 N N . ARG A 1 79 ? 1.770 18.723 22.231 1.00 46.88 79 ARG A N 1
ATOM 650 C CA . ARG A 1 79 ? 1.063 19.813 22.881 1.00 46.88 79 ARG A CA 1
ATOM 651 C C . ARG A 1 79 ? 2.141 20.468 23.714 1.00 46.88 79 ARG A C 1
ATOM 653 O O . ARG A 1 79 ? 2.652 19.854 24.636 1.00 46.88 79 ARG A O 1
ATOM 660 N N . SER A 1 80 ? 2.533 21.659 23.291 1.00 43.41 80 SER A N 1
ATOM 661 C CA . SER A 1 80 ? 3.384 22.576 24.027 1.00 43.41 80 SER A CA 1
ATOM 662 C C . SER A 1 80 ? 3.107 22.477 25.526 1.00 43.41 80 SER A C 1
ATOM 664 O O . SER A 1 80 ? 2.128 23.053 26.003 1.0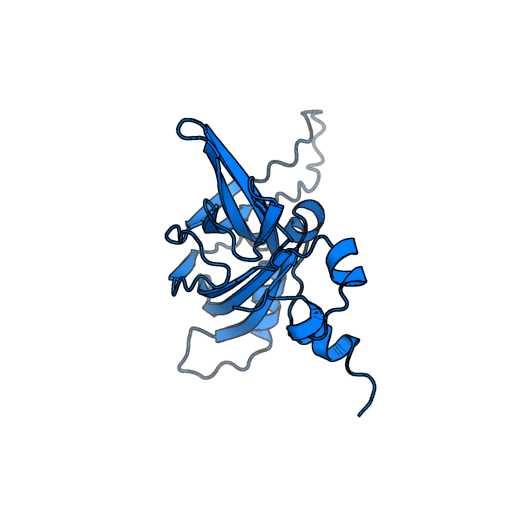0 43.41 80 SER A O 1
ATOM 666 N N . ASP A 1 81 ? 3.960 21.754 26.246 1.00 40.84 81 ASP A N 1
ATOM 667 C CA . ASP A 1 81 ? 4.054 21.911 27.683 1.00 40.84 81 ASP A CA 1
ATOM 668 C C . ASP A 1 81 ? 4.585 23.319 27.916 1.00 40.84 81 ASP A C 1
ATOM 670 O O . ASP A 1 81 ? 5.658 23.714 27.450 1.00 40.84 81 ASP A O 1
ATOM 674 N N . SER A 1 82 ? 3.779 24.103 28.615 1.00 43.88 82 SER A N 1
ATOM 675 C CA . SER A 1 82 ? 4.000 25.501 28.971 1.00 43.88 82 SER A CA 1
ATOM 676 C C . SER A 1 82 ? 5.182 25.711 29.932 1.00 43.88 82 SER A C 1
ATOM 678 O O . SER A 1 82 ? 5.278 26.761 30.561 1.00 43.88 82 SER A O 1
ATOM 680 N N . SER A 1 83 ? 6.095 24.748 30.076 1.00 44.47 83 SER A N 1
ATOM 681 C CA . SER A 1 83 ? 7.309 24.886 30.876 1.00 44.47 83 SER A CA 1
ATOM 682 C C . SER A 1 83 ? 8.498 25.143 29.957 1.00 44.47 83 SER A C 1
ATOM 684 O O . SER A 1 83 ? 9.020 24.239 29.307 1.00 44.47 83 SER A O 1
ATOM 686 N N . GLY A 1 84 ? 8.916 26.406 29.894 1.00 45.53 84 GLY A N 1
ATOM 687 C CA . GLY A 1 84 ? 10.006 26.872 29.048 1.00 45.53 84 GLY A CA 1
ATOM 688 C C . GLY A 1 84 ? 11.323 26.132 29.280 1.00 45.53 84 GLY A C 1
ATOM 689 O O . GLY A 1 84 ? 12.122 26.520 30.128 1.00 45.53 84 GLY A O 1
ATOM 690 N N . ARG A 1 85 ? 11.600 25.133 28.440 1.00 43.72 85 ARG A N 1
ATOM 691 C CA . ARG A 1 85 ? 12.956 24.684 28.126 1.00 43.72 85 ARG A CA 1
ATOM 692 C C . ARG A 1 85 ? 13.084 24.525 26.618 1.00 43.72 85 ARG A C 1
ATOM 694 O O . ARG A 1 85 ? 12.388 23.745 25.979 1.00 43.72 85 ARG A O 1
ATOM 701 N N . ARG A 1 86 ? 13.953 25.359 26.044 1.00 47.56 86 ARG A N 1
ATOM 702 C CA . ARG A 1 86 ? 14.371 25.326 24.641 1.00 47.56 86 ARG A CA 1
ATOM 703 C C . ARG A 1 86 ? 15.208 24.067 24.409 1.00 47.56 86 ARG A C 1
ATOM 705 O O . ARG A 1 86 ? 16.428 24.150 24.377 1.00 47.56 86 ARG A O 1
ATOM 712 N N . GLU A 1 87 ? 14.570 22.920 24.229 1.00 40.75 87 GLU A N 1
ATOM 713 C CA . GLU A 1 87 ? 15.236 21.723 23.717 1.00 40.75 87 GLU A CA 1
ATOM 714 C C . GLU A 1 87 ? 14.600 21.324 22.385 1.00 40.75 87 GLU A C 1
ATOM 716 O O . GLU A 1 87 ? 13.469 20.867 22.310 1.00 40.75 87 GLU A O 1
ATOM 721 N N . SER A 1 88 ? 15.340 21.614 21.310 1.00 41.78 88 SER A N 1
ATOM 722 C CA . SER A 1 88 ? 15.334 20.920 20.019 1.00 41.78 88 SER A CA 1
ATOM 723 C C . SER A 1 88 ? 14.026 20.201 19.633 1.00 41.78 88 SER A C 1
ATOM 725 O O . SER A 1 88 ? 13.932 18.979 19.742 1.00 41.78 88 SER A O 1
ATOM 727 N N . ARG A 1 89 ? 13.066 20.952 19.070 1.00 43.53 89 ARG A N 1
ATOM 728 C CA . ARG A 1 89 ? 11.872 20.438 18.370 1.00 43.53 89 ARG A CA 1
ATOM 729 C C . ARG A 1 89 ? 12.261 19.550 17.181 1.00 43.53 89 ARG A C 1
ATOM 731 O O . ARG A 1 89 ? 12.299 20.005 16.039 1.00 43.53 89 ARG A O 1
ATOM 738 N N . ARG A 1 90 ? 12.553 18.279 17.432 1.00 46.16 90 ARG A N 1
ATOM 739 C CA . ARG A 1 90 ? 12.537 17.235 16.407 1.00 46.16 90 ARG A CA 1
ATOM 740 C C . ARG A 1 90 ? 11.252 16.453 16.610 1.00 46.16 90 ARG A C 1
ATOM 742 O O . ARG A 1 90 ? 11.101 15.795 17.630 1.00 46.16 90 ARG A O 1
ATOM 749 N N . ASN A 1 91 ? 10.347 16.534 15.640 1.00 50.06 91 ASN A N 1
ATOM 750 C CA . ASN A 1 91 ? 9.222 15.612 15.522 1.00 50.06 91 ASN A CA 1
ATOM 751 C C . ASN A 1 91 ? 9.793 14.187 15.410 1.00 50.06 91 ASN A C 1
ATOM 753 O O . ASN A 1 91 ? 10.147 13.750 14.315 1.00 50.06 91 ASN A O 1
ATOM 757 N N . TYR A 1 92 ? 9.965 13.482 16.527 1.00 56.03 92 TYR A N 1
ATOM 758 C CA . TYR A 1 92 ? 10.400 12.090 16.505 1.00 56.03 92 TYR A CA 1
ATOM 759 C C . TYR A 1 92 ? 9.190 11.224 16.157 1.00 56.03 92 TYR A C 1
ATOM 761 O O . TYR A 1 92 ? 8.333 10.958 16.995 1.00 56.03 92 TYR A O 1
ATOM 769 N N . SER A 1 93 ? 9.104 10.803 14.895 1.00 72.62 93 SER A N 1
ATOM 770 C CA . SER A 1 93 ? 8.229 9.700 14.511 1.00 72.62 93 SER A CA 1
ATOM 771 C C . SER A 1 93 ? 8.891 8.389 14.927 1.00 72.62 93 SER A C 1
ATOM 773 O O . SER A 1 93 ? 9.980 8.073 14.437 1.00 72.62 93 SER A O 1
ATOM 775 N N . THR A 1 94 ? 8.250 7.624 15.805 1.00 88.25 94 THR A N 1
ATOM 776 C CA . THR A 1 94 ? 8.791 6.350 16.300 1.00 88.25 94 THR A CA 1
ATOM 777 C C . THR A 1 94 ? 8.001 5.198 15.707 1.00 88.25 94 THR A C 1
ATOM 779 O O . THR A 1 94 ? 6.777 5.205 15.722 1.00 88.25 94 THR A O 1
ATOM 782 N N . ILE A 1 95 ? 8.688 4.192 15.176 1.00 93.06 95 ILE A N 1
ATOM 783 C CA . ILE A 1 95 ? 8.036 3.004 14.619 1.00 93.06 95 ILE A CA 1
ATOM 784 C C . ILE A 1 95 ? 7.732 2.058 15.775 1.00 93.06 95 ILE A C 1
ATOM 786 O O . ILE A 1 95 ? 8.657 1.567 16.418 1.00 93.06 95 ILE A O 1
ATOM 790 N N . LEU A 1 96 ? 6.448 1.827 16.037 1.00 93.88 96 LEU A N 1
ATOM 791 C CA . LEU A 1 96 ? 5.976 0.988 17.137 1.00 93.88 96 LEU A CA 1
ATOM 792 C C . LEU A 1 96 ? 5.937 -0.486 16.732 1.00 93.88 96 LEU A C 1
ATOM 794 O O . LEU A 1 96 ? 6.387 -1.353 17.473 1.00 93.88 96 LEU A O 1
ATOM 798 N N . GLN A 1 97 ? 5.422 -0.766 15.534 1.00 96.88 97 GLN A N 1
ATOM 799 C CA . GLN A 1 97 ? 5.303 -2.117 14.985 1.00 96.88 97 GLN A CA 1
ATOM 800 C C . GLN A 1 97 ? 5.649 -2.103 13.499 1.00 96.88 97 GLN A C 1
ATOM 802 O O . GLN A 1 97 ? 5.370 -1.133 12.792 1.00 96.88 97 GLN A O 1
ATOM 807 N N . ARG A 1 98 ? 6.263 -3.186 13.015 1.00 97.62 98 ARG A N 1
ATOM 808 C CA . ARG A 1 98 ? 6.708 -3.323 11.626 1.00 97.62 98 ARG A CA 1
ATOM 809 C C . ARG A 1 98 ? 6.527 -4.753 11.149 1.00 97.62 98 ARG A C 1
ATOM 811 O O . ARG A 1 98 ? 7.081 -5.683 11.728 1.00 97.62 98 ARG A O 1
ATOM 818 N N . TYR A 1 99 ? 5.887 -4.891 9.998 1.00 98.25 99 TYR A N 1
ATOM 819 C CA . TYR A 1 99 ? 5.752 -6.147 9.276 1.00 98.25 99 TYR A CA 1
ATOM 820 C C . TYR A 1 99 ? 6.242 -5.993 7.841 1.00 98.25 99 TYR A C 1
ATOM 822 O O . TYR A 1 99 ? 6.333 -4.888 7.304 1.00 98.25 99 TYR A O 1
ATOM 830 N N . ARG A 1 100 ? 6.569 -7.118 7.203 1.00 97.69 100 ARG A N 1
ATOM 831 C CA . ARG A 1 100 ? 6.892 -7.157 5.776 1.00 97.69 100 ARG A CA 1
ATOM 832 C C . ARG A 1 100 ? 6.415 -8.444 5.123 1.00 97.69 100 ARG A C 1
ATOM 834 O O . ARG A 1 100 ? 6.295 -9.478 5.784 1.00 97.69 100 ARG A O 1
ATOM 841 N N . THR A 1 101 ? 6.196 -8.386 3.818 1.00 98.31 101 THR A N 1
ATOM 842 C CA . THR A 1 101 ? 5.955 -9.565 2.985 1.00 98.31 101 THR A CA 1
ATOM 843 C C . THR A 1 101 ? 7.258 -10.287 2.647 1.00 98.31 101 THR A C 1
ATOM 845 O O . THR A 1 101 ? 8.364 -9.781 2.869 1.00 98.31 101 THR A O 1
ATOM 848 N N . ASN A 1 102 ? 7.120 -11.459 2.026 1.00 96.25 102 ASN A N 1
ATOM 849 C CA . ASN A 1 102 ? 8.208 -12.059 1.266 1.00 96.25 102 ASN A CA 1
ATOM 850 C C . ASN A 1 102 ? 8.598 -11.148 0.092 1.00 96.25 102 ASN A C 1
ATOM 852 O O . ASN A 1 102 ? 7.792 -10.349 -0.395 1.00 96.25 102 ASN A O 1
ATOM 856 N N . THR A 1 103 ? 9.851 -11.264 -0.342 1.00 95.94 103 THR A N 1
ATOM 857 C CA . THR A 1 103 ? 10.354 -10.562 -1.525 1.00 95.94 103 THR A CA 1
ATOM 858 C C . THR A 1 103 ? 10.031 -11.370 -2.778 1.00 95.94 103 THR A C 1
ATOM 860 O O . THR A 1 103 ? 10.343 -12.557 -2.829 1.00 95.94 103 THR A O 1
ATOM 863 N N . ILE A 1 104 ? 9.424 -10.729 -3.776 1.00 94.75 104 ILE A N 1
ATOM 864 C CA . ILE A 1 104 ? 9.044 -11.344 -5.051 1.00 94.75 104 ILE A CA 1
ATOM 865 C C . ILE A 1 104 ? 9.883 -10.722 -6.161 1.00 94.75 104 ILE A C 1
ATOM 867 O O . ILE A 1 104 ? 9.944 -9.502 -6.304 1.00 94.75 104 ILE A O 1
ATOM 871 N N . SER A 1 105 ? 10.552 -11.567 -6.940 1.00 92.00 105 SER A N 1
ATOM 872 C CA . SER A 1 105 ? 11.468 -11.144 -8.000 1.00 92.00 105 SER A CA 1
ATOM 873 C C . SER A 1 105 ? 10.794 -11.141 -9.368 1.00 92.00 105 SER A C 1
ATOM 875 O O . SER A 1 105 ? 9.999 -12.023 -9.680 1.00 92.00 105 SER A O 1
ATOM 877 N N . ASN A 1 106 ? 11.190 -10.192 -10.216 1.00 87.94 106 ASN A N 1
ATOM 878 C CA . ASN A 1 106 ? 10.855 -10.115 -11.638 1.00 87.94 106 ASN A CA 1
ATOM 879 C C . ASN A 1 106 ? 9.347 -10.142 -11.955 1.00 87.94 106 ASN A C 1
ATOM 881 O O . ASN A 1 106 ? 8.940 -10.712 -12.972 1.00 87.94 106 ASN A O 1
ATOM 885 N N . SER A 1 107 ? 8.524 -9.526 -11.102 1.00 89.75 107 SER A N 1
ATOM 886 C CA . SER A 1 107 ? 7.074 -9.439 -11.290 1.00 89.75 107 SER A CA 1
ATOM 887 C C . SER A 1 107 ? 6.579 -8.001 -11.188 1.00 89.75 107 SER A C 1
ATOM 889 O O . SER A 1 107 ? 6.917 -7.294 -10.240 1.00 89.75 107 SER A O 1
ATOM 891 N N . ASP A 1 108 ? 5.748 -7.606 -12.152 1.00 91.06 108 ASP A N 1
ATOM 892 C CA . ASP A 1 108 ? 4.950 -6.377 -12.091 1.00 91.06 108 ASP A CA 1
ATOM 893 C C . ASP A 1 108 ? 3.587 -6.626 -11.417 1.00 91.06 108 ASP A C 1
ATOM 895 O O . ASP A 1 108 ? 2.875 -5.677 -11.121 1.00 91.06 108 ASP A O 1
ATOM 899 N N . GLU A 1 109 ? 3.243 -7.890 -11.143 1.00 94.06 109 GLU A N 1
ATOM 900 C CA . GLU A 1 109 ? 1.975 -8.328 -10.541 1.00 94.06 109 GLU A CA 1
ATOM 901 C C . GLU A 1 109 ? 2.245 -9.296 -9.372 1.00 94.06 109 GLU A C 1
ATOM 903 O O . GLU A 1 109 ? 1.900 -10.478 -9.444 1.00 94.06 109 GLU A O 1
ATOM 908 N N . PRO A 1 110 ? 2.996 -8.894 -8.329 1.00 94.75 110 PRO A N 1
ATOM 909 C CA . PRO A 1 110 ? 3.276 -9.787 -7.212 1.00 94.75 110 PRO A CA 1
ATOM 910 C C . PRO A 1 110 ? 2.018 -10.061 -6.377 1.00 94.75 110 PRO A C 1
ATOM 912 O O . PRO A 1 110 ? 1.342 -9.134 -5.930 1.00 94.75 110 PRO A O 1
ATOM 915 N N . THR A 1 111 ? 1.765 -11.336 -6.085 1.00 97.00 111 THR A N 1
ATOM 916 C CA . THR A 1 111 ? 0.780 -11.772 -5.086 1.00 97.00 111 THR A CA 1
ATOM 917 C C . THR A 1 111 ? 1.492 -12.109 -3.783 1.00 97.00 111 THR A C 1
ATOM 919 O O . THR A 1 111 ? 2.417 -12.920 -3.767 1.00 97.00 111 THR A O 1
ATOM 922 N N . PHE A 1 112 ? 1.061 -11.498 -2.686 1.00 95.44 112 PHE A N 1
ATOM 923 C CA . PHE A 1 112 ? 1.671 -11.651 -1.369 1.00 95.44 112 PHE A CA 1
ATOM 924 C C . PHE A 1 112 ? 0.850 -12.539 -0.437 1.00 95.44 112 PHE A C 1
ATOM 926 O O . PHE A 1 112 ? 1.458 -13.297 0.320 1.00 95.44 112 PHE A O 1
ATOM 933 N N . ASN A 1 113 ? -0.486 -12.437 -0.480 1.00 95.94 113 ASN A N 1
ATOM 934 C CA . ASN A 1 113 ? -1.419 -13.160 0.394 1.00 95.94 113 ASN A CA 1
ATOM 935 C C . ASN A 1 113 ? -0.981 -13.139 1.868 1.00 95.94 113 ASN A C 1
ATOM 937 O O . ASN A 1 113 ? -0.803 -14.182 2.504 1.00 95.94 113 ASN A O 1
ATOM 941 N N . LYS A 1 114 ? -0.717 -11.939 2.398 1.00 97.88 114 LYS A N 1
ATOM 942 C CA . LYS A 1 114 ? -0.111 -11.756 3.719 1.00 97.88 114 LYS A CA 1
ATOM 943 C C . LYS A 1 114 ? -1.020 -10.962 4.648 1.00 97.88 114 LYS A C 1
ATOM 945 O O . LYS A 1 114 ? -1.379 -9.832 4.346 1.00 97.88 114 LYS A O 1
ATOM 950 N N . ARG A 1 115 ? -1.279 -11.531 5.825 1.00 97.88 115 ARG A N 1
ATOM 951 C CA . ARG A 1 115 ? -1.958 -10.861 6.937 1.00 97.88 115 ARG A CA 1
ATOM 952 C C . ARG A 1 115 ? -0.962 -10.169 7.867 1.00 97.88 115 ARG A C 1
ATOM 954 O O . ARG A 1 115 ? 0.038 -10.778 8.266 1.00 97.88 115 ARG A O 1
ATOM 961 N N . PHE A 1 116 ? -1.260 -8.930 8.237 1.00 98.00 116 PHE A N 1
ATOM 962 C CA . PHE A 1 116 ? -0.599 -8.175 9.299 1.00 98.00 116 PHE A CA 1
ATOM 963 C C . PHE A 1 116 ? -1.613 -7.856 10.394 1.00 98.00 116 PHE A C 1
ATOM 965 O O . PHE A 1 116 ? -2.732 -7.453 10.091 1.00 98.00 116 PHE A O 1
ATOM 972 N N . ASN A 1 117 ? -1.214 -8.017 11.653 1.00 97.19 117 ASN A N 1
ATOM 973 C CA . ASN A 1 117 ? -2.045 -7.688 12.807 1.00 97.19 117 ASN A CA 1
ATOM 974 C C . ASN A 1 117 ? -1.330 -6.595 13.589 1.00 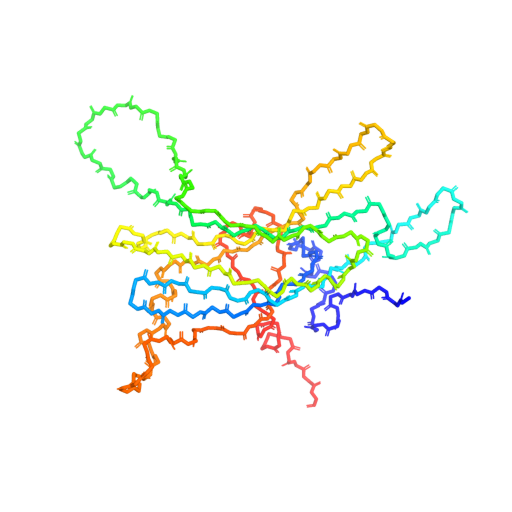97.19 117 ASN A C 1
ATOM 976 O O . ASN A 1 117 ? -0.185 -6.797 13.976 1.00 97.19 117 ASN A O 1
ATOM 980 N N . PHE A 1 118 ? -1.987 -5.457 13.771 1.00 97.19 118 PHE A N 1
ATOM 981 C CA . PHE A 1 118 ? -1.488 -4.332 14.543 1.00 97.19 118 PHE A CA 1
ATOM 982 C C . PHE A 1 118 ? -2.307 -4.198 15.813 1.00 97.19 118 PHE A C 1
ATOM 984 O O . PHE A 1 118 ? -3.515 -3.961 15.748 1.00 97.19 118 PHE A O 1
ATOM 991 N N . GLU A 1 119 ? -1.632 -4.311 16.946 1.00 95.56 119 GLU A N 1
ATOM 992 C CA . GLU A 1 119 ? -2.225 -4.039 18.251 1.00 95.56 119 GLU A CA 1
ATOM 993 C C . GLU A 1 119 ? -2.184 -2.533 18.509 1.00 95.56 119 GLU A C 1
ATOM 995 O O . GLU A 1 119 ? -1.174 -1.875 18.252 1.00 95.56 119 GLU A O 1
ATOM 1000 N N . LEU A 1 120 ? -3.287 -1.977 18.985 1.00 92.62 120 LEU A N 1
ATOM 1001 C CA . LEU A 1 120 ? -3.415 -0.578 19.344 1.00 92.62 120 LEU A CA 1
ATOM 1002 C C . LEU A 1 120 ? -3.545 -0.431 20.855 1.00 92.62 120 LEU A C 1
ATOM 1004 O O . LEU A 1 120 ? -4.072 -1.291 21.552 1.00 92.62 120 LEU A O 1
ATOM 1008 N N . ASP A 1 121 ? -3.132 0.727 21.336 1.00 86.50 121 ASP A N 1
ATOM 1009 C CA . ASP A 1 121 ? -3.440 1.245 22.651 1.00 86.50 121 ASP A CA 1
ATOM 1010 C C . ASP A 1 121 ? -4.270 2.541 22.540 1.00 86.50 121 ASP A C 1
ATOM 1012 O O . ASP A 1 121 ? -4.643 3.030 21.458 1.00 86.50 121 ASP A O 1
ATOM 1016 N N . GLU A 1 122 ? -4.596 3.120 23.692 1.00 80.25 122 GLU A N 1
ATOM 1017 C CA . GLU A 1 122 ? -5.347 4.374 23.773 1.00 80.25 122 GLU A CA 1
ATOM 1018 C C . GLU A 1 122 ? -4.576 5.574 23.191 1.00 80.25 122 GLU A C 1
ATOM 1020 O O . GLU A 1 122 ? -5.186 6.539 22.721 1.00 80.25 122 GLU A O 1
ATOM 1025 N N . ARG A 1 123 ? -3.239 5.516 23.166 1.00 83.75 123 ARG A N 1
ATOM 1026 C CA . ARG A 1 123 ? -2.347 6.600 22.725 1.00 83.75 123 ARG A CA 1
ATOM 1027 C C . ARG A 1 123 ? -2.213 6.647 21.206 1.00 83.75 123 ARG A C 1
ATOM 1029 O O . ARG A 1 123 ? -1.896 7.706 20.664 1.00 83.75 123 ARG A O 1
ATOM 1036 N N . ASN A 1 124 ? -2.538 5.561 20.503 1.00 87.12 124 ASN A N 1
ATOM 1037 C CA . ASN A 1 124 ? -2.404 5.483 19.046 1.00 87.12 124 ASN A CA 1
ATOM 1038 C C . ASN A 1 124 ? -3.438 6.298 18.248 1.00 87.12 124 ASN A C 1
ATOM 1040 O O . ASN A 1 124 ? -3.482 6.203 17.025 1.00 87.12 124 ASN A O 1
ATOM 1044 N N . HIS A 1 125 ? -4.279 7.124 18.878 1.00 85.19 125 HIS A N 1
ATOM 1045 C CA . HIS A 1 125 ? -5.312 7.887 18.164 1.00 85.19 125 HIS A CA 1
ATOM 1046 C C . HIS A 1 125 ? -4.750 8.821 17.072 1.00 85.19 125 HIS A C 1
ATOM 1048 O O . HIS A 1 125 ? -5.395 9.034 16.042 1.00 85.19 125 HIS A O 1
ATOM 1054 N N . HIS A 1 126 ? -3.554 9.373 17.284 1.00 89.06 126 HIS A N 1
ATOM 1055 C CA . HIS A 1 126 ? -2.871 10.253 16.327 1.00 89.06 126 HIS A CA 1
ATOM 1056 C C . HIS A 1 126 ? -1.882 9.526 15.417 1.00 89.06 126 HIS A C 1
ATOM 1058 O O . HIS A 1 126 ? -1.282 10.148 14.539 1.00 89.06 126 HIS A O 1
ATOM 1064 N N . ASP A 1 127 ? -1.735 8.223 15.618 1.00 93.94 127 ASP A N 1
ATOM 1065 C CA . ASP A 1 127 ? -0.763 7.421 14.907 1.00 93.94 127 ASP A CA 1
ATOM 1066 C C . ASP A 1 127 ? -1.297 7.025 13.542 1.00 93.94 127 ASP A C 1
ATOM 1068 O O . ASP A 1 127 ? -2.470 7.222 13.188 1.00 93.94 127 ASP A O 1
ATOM 1072 N N . VAL A 1 128 ? -0.388 6.483 12.747 1.00 96.12 128 VAL A N 1
ATOM 1073 C CA . VAL A 1 128 ? -0.678 6.117 11.374 1.00 96.12 128 VAL A CA 1
ATOM 1074 C C . VAL A 1 128 ? -0.100 4.755 11.044 1.00 96.12 128 VAL A C 1
ATOM 1076 O O . VAL A 1 128 ? 0.944 4.373 11.568 1.00 96.12 128 VAL A O 1
ATOM 1079 N N . ILE A 1 129 ? -0.759 4.043 10.136 1.00 97.62 129 ILE A N 1
ATOM 1080 C CA . ILE A 1 129 ? -0.195 2.864 9.489 1.00 97.62 129 ILE A CA 1
ATOM 1081 C C . ILE A 1 129 ? 0.263 3.267 8.095 1.00 97.62 129 ILE A C 1
ATOM 1083 O O . ILE A 1 129 ? -0.556 3.634 7.253 1.00 97.62 129 ILE A O 1
ATOM 1087 N N . THR A 1 130 ? 1.565 3.179 7.840 1.00 98.06 130 THR A N 1
ATOM 1088 C CA . THR A 1 130 ? 2.143 3.424 6.517 1.00 98.06 130 THR A CA 1
ATOM 1089 C C . THR A 1 130 ? 2.425 2.099 5.824 1.00 98.06 130 THR A C 1
ATOM 1091 O O . THR A 1 130 ? 3.127 1.238 6.360 1.00 98.06 130 THR A O 1
ATOM 1094 N N . ILE A 1 131 ? 1.908 1.956 4.605 1.00 98.50 131 ILE A N 1
ATOM 1095 C CA . ILE A 1 131 ? 2.212 0.857 3.691 1.00 98.50 131 ILE A CA 1
ATOM 1096 C C . ILE A 1 131 ? 3.203 1.380 2.657 1.00 98.50 131 ILE A C 1
ATOM 1098 O O . ILE A 1 131 ? 2.889 2.287 1.890 1.00 98.50 131 ILE A O 1
ATOM 1102 N N . ARG A 1 132 ? 4.411 0.819 2.636 1.00 97.94 132 ARG A N 1
ATOM 1103 C CA . ARG A 1 132 ? 5.482 1.206 1.710 1.00 97.94 132 ARG A CA 1
ATOM 1104 C C . ARG A 1 132 ? 5.872 0.035 0.822 1.00 97.94 132 ARG A C 1
ATOM 1106 O O . ARG A 1 132 ? 5.995 -1.100 1.291 1.00 97.94 132 ARG A O 1
ATOM 1113 N N . VAL A 1 133 ? 6.102 0.312 -0.457 1.00 97.69 133 VAL A N 1
ATOM 1114 C CA . VAL A 1 133 ? 6.609 -0.676 -1.411 1.00 97.69 133 VAL A CA 1
ATOM 1115 C C . VAL A 1 133 ? 8.094 -0.438 -1.596 1.00 97.69 133 VAL A C 1
ATOM 1117 O O . VAL A 1 133 ? 8.528 0.632 -2.014 1.00 97.69 133 VAL A O 1
ATOM 1120 N N . ILE A 1 134 ? 8.885 -1.452 -1.277 1.00 96.44 134 ILE A N 1
ATOM 1121 C CA . ILE A 1 134 ? 10.333 -1.395 -1.391 1.00 96.44 134 ILE A CA 1
ATOM 1122 C C . ILE A 1 134 ? 10.753 -2.185 -2.618 1.00 96.44 134 ILE A C 1
ATOM 1124 O O . ILE A 1 134 ? 10.477 -3.381 -2.711 1.00 96.44 134 ILE A O 1
ATOM 1128 N N . GLU A 1 135 ? 11.480 -1.528 -3.513 1.00 92.44 135 GLU A N 1
ATOM 1129 C CA . GLU A 1 135 ? 12.107 -2.129 -4.679 1.00 92.44 135 GLU A CA 1
ATOM 1130 C C . GLU A 1 135 ? 13.604 -2.330 -4.417 1.00 92.44 135 GLU A C 1
ATOM 1132 O O . GLU A 1 135 ? 14.303 -1.452 -3.913 1.00 92.44 135 GLU A O 1
ATOM 1137 N N . LYS A 1 136 ? 14.111 -3.511 -4.751 1.00 90.81 136 LYS A N 1
ATOM 1138 C CA . LYS A 1 136 ? 15.540 -3.792 -4.845 1.00 90.81 136 LYS A CA 1
ATOM 1139 C C . LYS A 1 136 ? 15.874 -4.005 -6.307 1.00 90.81 136 LYS A C 1
ATOM 1141 O O . LYS A 1 136 ? 15.276 -4.872 -6.943 1.00 90.81 136 LYS A O 1
ATOM 1146 N N . VAL A 1 137 ? 16.827 -3.241 -6.814 1.00 85.81 137 VAL A N 1
ATOM 1147 C CA . VAL A 1 137 ? 17.293 -3.311 -8.197 1.00 85.81 137 VAL A CA 1
ATOM 1148 C C . VAL A 1 137 ? 18.726 -3.803 -8.178 1.00 85.81 137 VAL A C 1
ATOM 1150 O O . VAL A 1 137 ? 19.584 -3.191 -7.547 1.00 85.81 137 VAL A O 1
ATOM 1153 N N . GLN A 1 138 ? 18.990 -4.906 -8.864 1.00 80.25 138 GLN A N 1
ATOM 1154 C CA . GLN A 1 138 ? 20.355 -5.351 -9.094 1.00 80.25 138 GLN A CA 1
ATOM 1155 C C . GLN A 1 138 ? 20.963 -4.476 -10.196 1.00 80.25 138 GLN A C 1
ATOM 1157 O O . GLN A 1 138 ? 20.470 -4.458 -11.324 1.00 80.25 138 GLN A O 1
ATOM 1162 N N . ILE A 1 139 ? 21.998 -3.713 -9.843 1.00 74.75 139 ILE A N 1
ATOM 1163 C CA . ILE A 1 139 ? 22.685 -2.777 -10.742 1.00 74.75 139 ILE A CA 1
ATOM 1164 C C . ILE A 1 139 ? 23.789 -3.527 -11.496 1.00 74.75 139 ILE A C 1
ATOM 1166 O O . ILE A 1 139 ? 23.943 -3.377 -12.709 1.00 74.75 139 ILE A O 1
ATOM 1170 N N . ASN A 1 140 ? 24.522 -4.384 -10.784 1.00 76.12 140 ASN A N 1
ATOM 1171 C CA . ASN A 1 140 ? 25.490 -5.329 -11.335 1.00 76.12 140 ASN A CA 1
ATOM 1172 C C . ASN A 1 140 ? 25.593 -6.572 -10.421 1.00 76.12 140 ASN A C 1
ATOM 1174 O O . ASN A 1 140 ? 24.781 -6.750 -9.515 1.00 76.12 140 ASN A O 1
ATOM 1178 N N . GLU A 1 141 ? 26.546 -7.472 -10.673 1.00 73.06 141 GLU A N 1
ATOM 1179 C CA . GLU A 1 141 ? 26.707 -8.709 -9.887 1.00 73.06 141 GLU A CA 1
ATOM 1180 C C . GLU A 1 141 ? 27.053 -8.465 -8.409 1.00 73.06 141 GLU A C 1
ATOM 1182 O O . GLU A 1 141 ? 26.720 -9.292 -7.564 1.00 73.06 141 GLU A O 1
ATOM 1187 N N . TYR A 1 142 ? 27.655 -7.318 -8.094 1.00 73.44 142 TYR A N 1
ATOM 1188 C CA . TYR A 1 142 ? 28.163 -6.970 -6.765 1.00 73.44 142 TYR A CA 1
ATOM 1189 C C . TYR A 1 142 ? 27.372 -5.851 -6.080 1.00 73.44 142 TYR A C 1
ATOM 1191 O O . TYR A 1 142 ? 27.521 -5.643 -4.878 1.00 73.44 142 TYR A O 1
ATOM 1199 N N . ASP A 1 143 ? 26.534 -5.137 -6.830 1.00 72.81 143 ASP A N 1
ATOM 1200 C CA . ASP A 1 143 ? 25.824 -3.953 -6.371 1.00 72.81 143 ASP A CA 1
ATOM 1201 C C . ASP A 1 143 ? 24.315 -4.081 -6.588 1.00 72.81 143 ASP A C 1
ATOM 1203 O O . ASP A 1 143 ? 23.814 -4.374 -7.684 1.00 72.81 143 ASP A O 1
ATOM 1207 N N . SER A 1 144 ? 23.579 -3.820 -5.514 1.00 80.69 144 SER A N 1
ATOM 1208 C CA . SER A 1 144 ? 22.127 -3.787 -5.508 1.00 80.69 144 SER A CA 1
ATOM 1209 C C . SER A 1 144 ? 21.650 -2.543 -4.775 1.00 80.69 144 SER A C 1
ATOM 1211 O O . SER A 1 144 ? 21.904 -2.378 -3.581 1.00 80.69 144 SER A O 1
ATOM 1213 N N . GLY A 1 145 ? 20.900 -1.701 -5.478 1.00 84.44 145 GLY A N 1
ATOM 1214 C CA . GLY A 1 145 ? 20.235 -0.550 -4.890 1.00 84.44 145 GLY A CA 1
ATOM 1215 C C . GLY A 1 145 ? 18.911 -0.952 -4.245 1.00 84.44 145 GLY A C 1
ATOM 1216 O O . GLY A 1 145 ? 18.193 -1.820 -4.749 1.00 84.44 145 GLY A O 1
ATOM 1217 N N . ARG A 1 146 ? 18.564 -0.306 -3.130 1.00 89.62 146 ARG A N 1
ATOM 1218 C CA . ARG A 1 146 ? 17.255 -0.429 -2.478 1.00 89.62 146 ARG A CA 1
ATOM 1219 C C . ARG A 1 146 ? 16.574 0.934 -2.487 1.00 89.62 146 ARG A C 1
ATOM 1221 O O . ARG A 1 146 ? 17.124 1.893 -1.959 1.00 89.62 146 ARG A O 1
ATOM 1228 N N . PHE A 1 147 ? 15.365 0.985 -3.026 1.00 90.62 147 PHE A N 1
ATOM 1229 C CA . PHE A 1 147 ? 14.593 2.206 -3.224 1.00 90.62 147 PHE A CA 1
ATOM 1230 C C . PHE A 1 147 ? 13.172 2.023 -2.685 1.00 90.62 147 PHE A C 1
ATOM 1232 O O . PHE A 1 147 ? 12.620 0.921 -2.702 1.00 90.62 147 PHE A O 1
ATOM 1239 N N . GLU A 1 148 ? 12.572 3.098 -2.182 1.00 93.38 148 GLU A N 1
ATOM 1240 C CA . GLU A 1 148 ? 11.135 3.131 -1.912 1.00 93.38 148 GLU A CA 1
ATOM 1241 C C . GLU A 1 148 ? 10.438 3.490 -3.225 1.00 93.38 148 GLU A C 1
ATOM 1243 O O . GLU A 1 148 ? 10.650 4.577 -3.752 1.00 93.38 148 GLU A O 1
ATOM 1248 N N . LEU A 1 149 ? 9.648 2.562 -3.772 1.00 93.25 149 LEU A N 1
ATOM 1249 C CA . LEU A 1 149 ? 8.867 2.811 -4.988 1.00 93.25 149 LEU A CA 1
ATOM 1250 C C . LEU A 1 149 ? 7.758 3.839 -4.721 1.00 93.25 149 LEU A C 1
ATOM 1252 O O . LEU A 1 149 ? 7.349 4.560 -5.622 1.00 93.25 149 LEU A O 1
ATOM 1256 N N . GLY A 1 150 ? 7.283 3.871 -3.479 1.00 96.69 150 GLY A N 1
ATOM 1257 C CA . GLY A 1 150 ? 6.297 4.805 -2.966 1.00 96.69 150 GLY A CA 1
ATOM 1258 C C . GLY A 1 150 ? 5.582 4.229 -1.749 1.00 96.69 150 GLY A C 1
ATOM 1259 O O . GLY A 1 150 ? 5.872 3.108 -1.300 1.00 96.69 150 GLY A O 1
ATOM 1260 N N . CYS A 1 151 ? 4.634 4.988 -1.216 1.00 98.06 151 CYS A N 1
ATOM 1261 C CA . CYS A 1 151 ? 3.850 4.576 -0.058 1.00 98.06 151 CYS A CA 1
ATOM 1262 C C . CYS A 1 151 ? 2.458 5.215 -0.034 1.00 98.06 151 CYS A C 1
ATOM 1264 O O . CYS A 1 151 ? 2.102 6.025 -0.886 1.00 98.06 151 CYS A O 1
ATOM 1266 N N . PHE A 1 152 ? 1.655 4.806 0.939 1.00 98.25 152 PHE A N 1
ATOM 1267 C CA . PHE A 1 152 ? 0.430 5.482 1.349 1.00 98.25 152 PHE A CA 1
ATOM 1268 C C . PHE A 1 152 ? 0.167 5.206 2.829 1.00 98.25 152 PHE A C 1
ATOM 1270 O O . PHE A 1 152 ? 0.705 4.256 3.408 1.00 98.25 152 PHE A O 1
ATOM 1277 N N . THR A 1 153 ? -0.668 6.036 3.445 1.00 97.75 153 THR A N 1
ATOM 1278 C CA . THR A 1 153 ? -0.867 6.028 4.893 1.00 97.75 153 THR A CA 1
ATOM 1279 C C . THR A 1 153 ? -2.343 6.049 5.279 1.00 97.75 153 THR A C 1
ATOM 1281 O O . THR A 1 153 ? -3.156 6.763 4.685 1.00 97.75 153 THR A O 1
ATOM 1284 N N . PHE A 1 154 ? -2.684 5.277 6.311 1.00 97.25 154 PHE A N 1
ATOM 1285 C CA . PHE A 1 154 ? -3.980 5.306 6.978 1.00 97.25 154 PHE A CA 1
ATOM 1286 C C . PHE A 1 154 ? -3.844 5.903 8.374 1.00 97.25 154 PHE A C 1
ATOM 1288 O O . PHE A 1 154 ? -3.017 5.461 9.169 1.00 97.25 154 PHE A O 1
ATOM 1295 N N . HIS A 1 155 ? -4.685 6.881 8.694 1.00 95.62 155 HIS A N 1
ATOM 1296 C CA . HIS A 1 155 ? -4.740 7.456 10.036 1.00 95.62 155 HIS A CA 1
ATOM 1297 C C . HIS A 1 155 ? -5.599 6.575 10.943 1.00 95.62 155 HIS A C 1
ATOM 1299 O O . HIS A 1 155 ? -6.741 6.262 10.595 1.00 95.62 155 HIS A O 1
ATOM 1305 N N . ILE A 1 156 ? -5.092 6.221 12.127 1.00 94.94 156 ILE A N 1
ATOM 1306 C CA . ILE A 1 156 ? -5.816 5.365 13.083 1.00 94.94 156 ILE A CA 1
ATOM 1307 C C . ILE A 1 156 ? -7.156 5.994 13.482 1.00 94.94 156 ILE A C 1
ATOM 1309 O O . ILE A 1 156 ? -8.181 5.313 13.532 1.00 94.94 156 ILE A O 1
ATOM 1313 N N . SER A 1 157 ? -7.184 7.312 13.693 1.00 92.94 157 SER A N 1
ATOM 1314 C CA . SER A 1 157 ? -8.417 8.065 13.965 1.00 92.94 157 SER A CA 1
ATOM 1315 C C . SER A 1 157 ? -9.482 7.909 12.873 1.00 92.94 157 SER A C 1
ATOM 1317 O O . SER A 1 157 ? -10.667 7.794 13.189 1.00 92.94 157 SER A O 1
ATOM 1319 N N . GLN A 1 158 ? -9.085 7.871 11.597 1.00 93.56 158 GLN A N 1
ATOM 1320 C CA . GLN A 1 158 ? -10.010 7.690 10.476 1.00 93.56 158 GLN A CA 1
ATOM 1321 C C . GLN A 1 158 ? -10.548 6.261 10.427 1.00 93.56 158 GLN A C 1
ATOM 1323 O O . GLN A 1 158 ? -11.752 6.085 10.258 1.00 93.56 158 GLN A O 1
ATOM 1328 N N . ILE A 1 159 ? -9.686 5.262 10.641 1.00 94.38 159 ILE A N 1
ATOM 1329 C CA . ILE A 1 159 ? -10.088 3.850 10.711 1.00 94.38 159 ILE A CA 1
ATOM 1330 C C . ILE A 1 159 ? -11.121 3.649 11.824 1.00 94.38 159 ILE A C 1
ATOM 1332 O O . ILE A 1 159 ? -12.199 3.119 11.567 1.00 94.38 159 ILE A O 1
ATOM 1336 N N . ARG A 1 160 ? -10.833 4.135 13.042 1.00 91.38 160 ARG A N 1
ATOM 1337 C CA . ARG A 1 160 ? -11.757 4.049 14.187 1.00 91.38 160 ARG A CA 1
ATOM 1338 C C . ARG A 1 160 ? -13.105 4.701 13.872 1.00 91.38 160 ARG A C 1
ATOM 1340 O O . ARG A 1 160 ? -14.147 4.116 14.146 1.00 91.38 160 ARG A O 1
ATOM 1347 N N . LYS A 1 161 ? -13.091 5.888 13.255 1.00 91.56 161 LYS A N 1
ATOM 1348 C CA . LYS A 1 161 ? -14.316 6.599 12.863 1.00 91.56 161 LYS A CA 1
ATOM 1349 C C . LYS A 1 161 ? -15.137 5.819 11.834 1.00 91.56 161 LYS A C 1
ATOM 1351 O O . LYS A 1 161 ? -16.354 5.783 11.951 1.00 91.56 161 LYS A O 1
ATOM 1356 N N . MET A 1 162 ? -14.493 5.215 10.836 1.00 91.88 162 MET A N 1
ATOM 1357 C CA . MET A 1 162 ? -15.184 4.395 9.836 1.00 91.88 162 MET A CA 1
ATOM 1358 C C . MET A 1 162 ? -15.778 3.132 10.470 1.00 91.88 162 MET A C 1
ATOM 1360 O O . MET A 1 162 ? -16.935 2.820 10.215 1.00 91.88 162 MET A O 1
ATOM 1364 N N . ALA A 1 163 ? -15.039 2.456 11.355 1.00 90.06 163 ALA A N 1
ATOM 1365 C CA . ALA A 1 163 ? -15.536 1.272 12.054 1.00 90.06 163 ALA A CA 1
ATOM 1366 C C . ALA A 1 163 ? -16.778 1.567 12.916 1.00 90.06 163 ALA A C 1
ATOM 1368 O O . ALA A 1 163 ? -17.709 0.773 12.942 1.00 90.06 163 ALA A O 1
ATOM 1369 N N . GLN A 1 164 ? -16.834 2.736 13.567 1.00 87.25 164 GLN A N 1
ATOM 1370 C CA . GLN A 1 164 ? -17.993 3.177 14.360 1.00 87.25 164 GLN A CA 1
ATOM 1371 C C . GLN A 1 164 ? -19.263 3.430 13.532 1.00 87.25 164 GLN A C 1
ATOM 1373 O O . GLN A 1 164 ? -20.353 3.481 14.093 1.00 87.25 164 GLN A O 1
ATOM 1378 N N . GLN A 1 165 ? -19.136 3.640 12.220 1.00 87.69 165 GLN A N 1
ATOM 1379 C CA . GLN A 1 165 ? -20.276 3.887 11.331 1.00 87.69 165 GLN A CA 1
ATOM 1380 C C . GLN A 1 165 ? -20.922 2.596 10.824 1.00 87.69 165 GLN A C 1
ATOM 1382 O O . GLN A 1 165 ? -21.998 2.650 10.229 1.00 87.69 165 GLN A O 1
ATOM 1387 N N . ILE A 1 166 ? -20.273 1.450 11.031 1.00 85.19 166 ILE A N 1
ATOM 1388 C CA . ILE A 1 166 ? -20.759 0.160 10.559 1.00 85.19 166 ILE A CA 1
ATOM 1389 C C . ILE A 1 166 ? -21.610 -0.466 11.674 1.00 85.19 166 ILE A C 1
ATOM 1391 O O . ILE A 1 166 ? -21.133 -0.568 12.807 1.00 85.19 166 ILE A O 1
ATOM 1395 N N . PRO A 1 167 ? -22.866 -0.863 11.394 1.00 76.44 167 PRO A N 1
ATOM 1396 C CA . PRO A 1 167 ? -23.726 -1.492 12.389 1.00 76.44 167 PRO A CA 1
ATOM 1397 C C . PRO A 1 167 ? -23.064 -2.744 12.970 1.00 76.44 167 PRO A C 1
ATOM 1399 O O . PRO A 1 167 ? -22.608 -3.612 12.227 1.00 76.44 167 PRO A O 1
ATOM 1402 N N . TYR A 1 168 ? -23.021 -2.837 14.298 1.00 67.19 168 TYR A N 1
ATOM 1403 C CA . TYR A 1 168 ? -22.501 -4.011 14.991 1.00 67.19 168 TYR A CA 1
ATOM 1404 C C . TYR A 1 168 ? -23.526 -5.144 14.864 1.00 67.19 168 TYR A C 1
ATOM 1406 O O . TYR A 1 168 ? -24.616 -5.055 15.428 1.00 67.19 168 TYR A O 1
ATOM 1414 N N . ASN A 1 169 ? -23.196 -6.199 14.120 1.00 65.19 169 ASN A N 1
ATOM 1415 C CA . ASN A 1 169 ? -23.923 -7.460 14.222 1.00 65.19 169 ASN A CA 1
ATOM 1416 C C . ASN A 1 169 ? -23.325 -8.234 15.400 1.00 65.19 169 ASN A C 1
ATOM 1418 O O . ASN A 1 169 ? -22.110 -8.407 15.459 1.00 65.19 169 ASN A O 1
ATOM 1422 N N . ASP A 1 170 ? -24.173 -8.686 16.325 1.00 55.91 170 ASP A N 1
ATOM 1423 C CA . ASP A 1 170 ? -23.843 -9.219 17.663 1.00 55.91 170 ASP A CA 1
ATOM 1424 C C . ASP A 1 170 ? -23.067 -10.566 17.673 1.00 55.91 170 ASP A C 1
ATOM 1426 O O . ASP A 1 170 ? -23.160 -11.359 18.603 1.00 55.91 170 ASP A O 1
ATOM 1430 N N . GLY A 1 171 ? -22.296 -10.858 16.621 1.00 59.12 171 GLY A N 1
ATOM 1431 C CA . GLY A 1 171 ? -21.494 -12.074 16.467 1.00 59.12 171 GLY A CA 1
ATOM 1432 C C . GLY A 1 171 ? -20.105 -11.864 15.854 1.00 59.12 171 GLY A C 1
ATOM 1433 O O . GLY A 1 171 ? -19.221 -12.679 16.111 1.00 59.12 171 GLY A O 1
ATOM 1434 N N . ASP A 1 172 ? -19.870 -10.767 15.123 1.00 60.34 172 ASP A N 1
ATOM 1435 C CA . ASP A 1 172 ? -18.585 -10.501 14.469 1.00 60.34 172 ASP A CA 1
ATOM 1436 C C . ASP A 1 172 ? -17.843 -9.365 15.171 1.00 60.34 172 ASP A C 1
ATOM 1438 O O . ASP A 1 172 ? -18.221 -8.196 15.120 1.00 60.34 172 ASP A O 1
ATOM 1442 N N . CYS A 1 173 ? -16.737 -9.710 15.831 1.00 73.44 173 CYS A N 1
ATOM 1443 C CA . CYS A 1 173 ? -15.881 -8.715 16.471 1.00 73.44 173 CYS A CA 1
ATOM 1444 C C . CYS A 1 173 ? -15.031 -7.936 15.453 1.00 73.44 173 CYS A C 1
ATOM 1446 O O . CYS A 1 173 ? -14.598 -6.821 15.747 1.00 73.44 173 CYS A O 1
ATOM 1448 N N . LEU A 1 174 ? -14.798 -8.520 14.271 1.00 80.88 174 LEU A N 1
ATOM 1449 C CA . LEU A 1 174 ? -13.957 -7.981 13.211 1.00 80.88 174 LEU A CA 1
ATOM 1450 C C . LEU A 1 174 ? -14.815 -7.375 12.104 1.00 80.88 174 LEU A C 1
ATOM 1452 O O . LEU A 1 174 ? -15.492 -8.083 11.368 1.00 80.88 174 LEU A O 1
ATOM 1456 N N . VAL A 1 175 ? -14.735 -6.057 11.970 1.00 88.25 175 VAL A N 1
ATOM 1457 C CA . VAL A 1 175 ? -15.497 -5.301 10.980 1.00 88.25 175 VAL A CA 1
ATOM 1458 C C . VAL A 1 175 ? -14.573 -4.902 9.835 1.00 88.25 175 VAL A C 1
ATOM 1460 O O . VAL A 1 175 ? -13.570 -4.228 10.073 1.00 88.25 175 VAL A O 1
ATOM 1463 N N . GLU A 1 176 ? -14.897 -5.290 8.598 1.00 91.62 176 GLU A N 1
ATOM 1464 C CA . GLU A 1 176 ? -14.173 -4.812 7.412 1.00 91.62 176 GLU A CA 1
ATOM 1465 C C . GLU A 1 176 ? -14.478 -3.324 7.196 1.00 91.62 176 GLU A C 1
ATOM 1467 O O . GLU A 1 176 ? -15.610 -2.928 6.928 1.00 91.62 176 GLU A O 1
ATOM 1472 N N . VAL A 1 177 ? -13.453 -2.487 7.342 1.00 92.56 177 VAL A N 1
ATOM 1473 C CA . VAL A 1 177 ? -13.564 -1.024 7.259 1.00 92.56 177 VAL A CA 1
ATOM 1474 C C . VAL A 1 177 ? -13.353 -0.542 5.826 1.00 92.56 177 VAL A C 1
ATOM 1476 O O . VAL A 1 177 ? -13.944 0.448 5.392 1.00 92.56 177 VAL A O 1
ATOM 1479 N N . LEU A 1 178 ? -12.481 -1.228 5.087 1.00 93.62 178 LEU A N 1
ATOM 1480 C CA . LEU A 1 178 ? -12.218 -0.970 3.677 1.00 93.62 178 LEU A CA 1
ATOM 1481 C C . LEU A 1 178 ? -11.708 -2.231 2.979 1.00 93.62 178 LEU A C 1
ATOM 1483 O O . LEU A 1 178 ? -11.047 -3.075 3.579 1.00 93.62 178 LEU A O 1
ATOM 1487 N N . ASN A 1 179 ? -11.976 -2.299 1.681 1.00 95.25 179 ASN A N 1
ATOM 1488 C CA . ASN A 1 179 ? -11.474 -3.310 0.762 1.00 95.25 179 ASN A CA 1
ATOM 1489 C C . ASN A 1 179 ? -11.317 -2.649 -0.607 1.00 95.25 179 ASN A C 1
ATOM 1491 O O . ASN A 1 179 ? -12.301 -2.233 -1.224 1.00 95.25 179 ASN A O 1
ATOM 1495 N N . ASN A 1 180 ? -10.074 -2.383 -1.011 1.00 95.69 180 ASN A N 1
ATOM 1496 C CA . ASN A 1 180 ? -9.815 -1.563 -2.191 1.00 95.69 180 ASN A CA 1
ATOM 1497 C C . ASN A 1 180 ? -8.398 -1.752 -2.745 1.00 95.69 180 ASN A C 1
ATOM 1499 O O . ASN A 1 180 ? -7.506 -2.292 -2.092 1.00 95.69 180 ASN A O 1
ATOM 1503 N N . GLY A 1 181 ? -8.185 -1.217 -3.945 1.00 97.38 181 GLY A N 1
ATOM 1504 C CA . GLY A 1 181 ? -6.853 -0.901 -4.444 1.00 97.38 181 GLY A CA 1
ATOM 1505 C C . GLY A 1 181 ? -6.443 0.513 -4.023 1.00 97.38 181 GLY A C 1
ATOM 1506 O O . GLY A 1 181 ? -7.234 1.449 -4.133 1.00 97.38 181 GLY A O 1
ATOM 1507 N N . PHE A 1 182 ? -5.210 0.684 -3.558 1.00 98.00 182 PHE A N 1
ATOM 1508 C CA . PHE A 1 182 ? -4.629 1.966 -3.160 1.00 98.00 182 PHE A CA 1
ATOM 1509 C C . PHE A 1 182 ? -3.402 2.274 -4.003 1.00 98.00 182 PHE A C 1
ATOM 1511 O O . PHE A 1 182 ? -2.484 1.458 -4.098 1.00 98.00 182 PHE A O 1
ATOM 1518 N N . PHE A 1 183 ? -3.391 3.447 -4.628 1.00 97.88 183 PHE A N 1
ATOM 1519 C CA . PHE A 1 183 ? -2.278 3.870 -5.461 1.00 97.88 183 PHE A CA 1
ATOM 1520 C C . PHE A 1 183 ? -1.022 4.104 -4.618 1.00 97.88 183 PHE A C 1
ATOM 1522 O O . PHE A 1 183 ? -1.075 4.684 -3.533 1.00 97.88 183 PHE A O 1
ATOM 1529 N N . ILE A 1 184 ? 0.108 3.641 -5.144 1.00 97.62 184 ILE A N 1
ATOM 1530 C CA . ILE A 1 184 ? 1.444 3.837 -4.584 1.00 97.62 184 ILE A CA 1
ATOM 1531 C C . ILE A 1 184 ? 1.870 5.257 -4.951 1.00 97.62 184 ILE A C 1
ATOM 1533 O O . ILE A 1 184 ? 2.234 5.488 -6.104 1.00 97.62 184 ILE A O 1
ATOM 1537 N N . LEU A 1 185 ? 1.773 6.186 -4.000 1.00 97.12 185 LEU A N 1
ATOM 1538 C CA . LEU A 1 185 ? 2.078 7.605 -4.200 1.00 97.12 185 LEU A CA 1
ATOM 1539 C C . LEU A 1 185 ? 3.572 7.881 -4.023 1.00 97.12 185 LEU A C 1
ATOM 1541 O O . LEU A 1 185 ? 4.279 7.098 -3.374 1.00 97.12 185 LEU A O 1
ATOM 1545 N N . ASP A 1 186 ? 4.027 9.031 -4.527 1.00 95.75 186 ASP A N 1
ATOM 1546 C CA . ASP A 1 186 ? 5.341 9.565 -4.170 1.00 95.75 186 ASP A CA 1
ATOM 1547 C C . ASP A 1 186 ? 5.518 9.593 -2.635 1.00 95.75 186 ASP A C 1
ATOM 1549 O O . ASP A 1 186 ? 4.575 9.949 -1.920 1.00 95.75 186 ASP A O 1
ATOM 1553 N N . PRO A 1 187 ? 6.695 9.235 -2.085 1.00 94.38 187 PRO A N 1
ATOM 1554 C CA . PRO A 1 187 ? 6.880 9.164 -0.642 1.00 94.38 187 PRO A CA 1
ATOM 1555 C C . PRO A 1 187 ? 6.585 10.456 0.134 1.00 94.38 187 PRO A C 1
ATOM 1557 O O . PRO A 1 187 ? 6.273 10.381 1.324 1.00 94.38 187 PRO A O 1
ATOM 1560 N N . ALA A 1 188 ? 6.726 11.641 -0.465 1.00 92.62 188 ALA A N 1
ATOM 1561 C CA . ALA A 1 188 ? 6.373 12.892 0.205 1.00 92.62 188 ALA A CA 1
ATOM 1562 C C . ALA A 1 188 ? 4.856 13.000 0.418 1.00 92.62 188 ALA A C 1
ATOM 1564 O O . ALA A 1 188 ? 4.411 13.377 1.500 1.00 92.62 188 ALA A O 1
ATOM 1565 N N . GLU A 1 189 ? 4.067 12.601 -0.579 1.00 94.88 189 GLU A N 1
ATOM 1566 C CA . GLU A 1 189 ? 2.606 12.629 -0.517 1.00 94.88 189 GLU A CA 1
ATOM 1567 C C . GLU A 1 189 ? 2.041 11.422 0.258 1.00 94.88 189 GLU A C 1
ATOM 1569 O O . GLU A 1 189 ? 1.206 11.565 1.154 1.00 94.88 189 GLU A O 1
ATOM 1574 N N . GLY A 1 190 ? 2.541 10.219 -0.030 1.00 95.88 190 GLY A N 1
ATOM 1575 C CA . GLY A 1 190 ? 2.079 8.949 0.538 1.00 95.88 190 GLY A CA 1
ATOM 1576 C C . GLY A 1 190 ? 2.263 8.807 2.049 1.00 95.88 190 GLY A C 1
ATOM 1577 O O . GLY A 1 190 ? 1.536 8.061 2.710 1.00 95.88 190 GLY A O 1
ATOM 1578 N N . ARG A 1 191 ? 3.193 9.554 2.647 1.00 94.44 191 ARG A N 1
ATOM 1579 C CA . ARG A 1 191 ? 3.333 9.604 4.111 1.00 94.44 191 ARG A CA 1
ATOM 1580 C C . ARG A 1 191 ? 2.176 10.325 4.789 1.00 94.44 191 ARG A C 1
ATOM 1582 O O . ARG A 1 191 ? 1.913 10.049 5.954 1.00 94.44 191 ARG A O 1
ATOM 1589 N N . GLU A 1 192 ? 1.465 11.189 4.075 1.00 92.62 192 GLU A N 1
ATOM 1590 C CA . GLU A 1 192 ? 0.383 11.991 4.646 1.00 92.62 192 GLU A CA 1
ATOM 1591 C C . GLU A 1 192 ? -1.008 11.466 4.292 1.00 92.62 192 GLU A C 1
ATOM 1593 O O . GLU A 1 192 ? -1.964 11.704 5.037 1.00 92.62 192 GLU A O 1
ATOM 1598 N N . THR A 1 193 ? -1.140 10.724 3.188 1.00 94.94 193 THR A N 1
ATOM 1599 C CA . THR A 1 193 ? -2.452 10.341 2.661 1.00 94.94 193 THR A CA 1
ATOM 1600 C C . THR A 1 193 ? -2.486 8.967 1.996 1.00 94.94 193 THR A C 1
ATOM 1602 O O . THR A 1 193 ? -1.469 8.310 1.774 1.00 94.94 193 THR A O 1
ATOM 1605 N N . SER A 1 194 ? -3.699 8.538 1.658 1.00 95.56 194 SER A N 1
ATOM 1606 C CA . SER A 1 194 ? -3.974 7.388 0.804 1.00 95.56 194 SER A CA 1
ATOM 1607 C C . SER A 1 194 ? -4.957 7.757 -0.306 1.00 95.56 194 SER A C 1
ATOM 1609 O O . SER A 1 194 ? -5.917 8.521 -0.127 1.00 95.56 194 SER A O 1
ATOM 1611 N N . PHE A 1 195 ? -4.726 7.183 -1.486 1.00 94.88 195 PHE A N 1
ATOM 1612 C CA . PHE A 1 195 ? -5.548 7.411 -2.666 1.00 94.88 195 PHE A CA 1
ATOM 1613 C C . PHE A 1 195 ? -6.117 6.089 -3.172 1.00 94.88 195 PHE A C 1
ATOM 1615 O O . PHE A 1 195 ? -5.411 5.271 -3.751 1.00 94.88 195 PHE A O 1
ATOM 1622 N N . ALA A 1 196 ? -7.401 5.868 -2.896 1.00 94.94 196 ALA A N 1
ATOM 1623 C CA . ALA A 1 196 ? -8.098 4.644 -3.268 1.00 94.94 196 ALA A CA 1
ATOM 1624 C C . ALA A 1 196 ? -8.574 4.687 -4.727 1.00 94.94 196 ALA A C 1
ATOM 1626 O O . ALA A 1 196 ? -9.039 5.724 -5.201 1.00 94.94 196 ALA A O 1
ATOM 1627 N N . MET A 1 197 ? -8.566 3.536 -5.393 1.00 93.88 197 MET A N 1
ATOM 1628 C CA . MET A 1 197 ? -9.071 3.337 -6.754 1.00 93.88 197 MET A CA 1
ATOM 1629 C C . MET A 1 197 ? -10.521 3.798 -6.906 1.00 93.88 197 MET A C 1
ATOM 1631 O O . MET A 1 197 ? -10.868 4.461 -7.879 1.00 93.88 197 MET A O 1
ATOM 1635 N N . SER A 1 198 ? -11.365 3.543 -5.903 1.00 90.75 198 SER A N 1
ATOM 1636 C CA . SER A 1 198 ? -12.762 3.998 -5.920 1.00 90.75 198 SER A CA 1
ATOM 1637 C C . SER A 1 198 ? -12.923 5.524 -5.950 1.00 90.75 198 SER A C 1
ATOM 1639 O O . SER A 1 198 ? -13.970 6.005 -6.382 1.00 90.75 198 SER A O 1
ATOM 1641 N N . LYS A 1 199 ? -11.916 6.304 -5.520 1.00 88.62 199 LYS A N 1
ATOM 1642 C CA . LYS A 1 199 ? -11.941 7.772 -5.643 1.00 88.62 199 LYS A CA 1
ATOM 1643 C C . LYS A 1 199 ? -11.732 8.215 -7.092 1.00 88.62 199 LYS A C 1
ATOM 1645 O O . LYS A 1 199 ? -12.388 9.158 -7.510 1.00 88.62 199 LYS A O 1
ATOM 1650 N N . VAL A 1 200 ? -10.891 7.510 -7.854 1.00 84.88 200 VAL A N 1
ATOM 1651 C CA . VAL A 1 200 ? -10.696 7.768 -9.292 1.00 84.88 200 VAL A CA 1
ATOM 1652 C C . VAL A 1 200 ? -11.985 7.499 -10.049 1.00 84.88 200 VAL A C 1
ATOM 1654 O O . VAL A 1 200 ? -12.443 8.367 -10.782 1.00 84.88 200 VAL A O 1
ATOM 1657 N N . VAL A 1 201 ? -12.618 6.347 -9.797 1.00 77.44 201 VAL A N 1
ATOM 1658 C CA . VAL A 1 201 ? -13.892 5.997 -10.442 1.00 77.44 201 VAL A CA 1
ATOM 1659 C C . VAL A 1 201 ? -14.929 7.092 -10.224 1.00 77.44 201 VAL A C 1
ATOM 1661 O O . VAL A 1 201 ? -15.541 7.505 -11.187 1.00 77.44 201 VAL A O 1
ATOM 1664 N N . LYS A 1 202 ? -15.076 7.626 -9.004 1.00 75.31 202 LYS A N 1
ATOM 1665 C CA . LYS A 1 202 ? -16.029 8.716 -8.722 1.00 75.31 202 LYS A CA 1
ATOM 1666 C C . LYS A 1 202 ? -15.663 10.058 -9.362 1.00 75.31 202 LYS A C 1
ATOM 1668 O O . LYS A 1 202 ? -16.547 10.870 -9.597 1.00 75.31 202 LYS A O 1
ATOM 1673 N N . GLN A 1 203 ? -14.374 10.328 -9.541 1.00 73.88 203 GLN A N 1
ATOM 1674 C CA . GLN A 1 203 ? -13.873 11.626 -9.995 1.00 73.88 203 GLN A CA 1
ATOM 1675 C C . GLN A 1 203 ? -13.832 11.737 -11.522 1.00 73.88 203 GLN A C 1
ATOM 1677 O O . GLN A 1 203 ? -14.034 12.823 -12.053 1.00 73.88 203 GLN A O 1
ATOM 1682 N N . TYR A 1 204 ? -13.575 10.624 -12.209 1.00 66.25 204 TYR A N 1
ATOM 1683 C CA . TYR A 1 204 ? -13.399 10.570 -13.661 1.00 66.25 204 TYR A CA 1
ATOM 1684 C C . TYR A 1 204 ? -14.479 9.742 -14.365 1.00 66.25 204 TYR A C 1
ATOM 1686 O O . TYR A 1 204 ? -14.394 9.527 -15.570 1.00 66.25 204 TYR A O 1
ATOM 1694 N N . SER A 1 205 ? -15.516 9.297 -13.648 1.00 55.62 205 SER A N 1
ATOM 1695 C CA . SER A 1 205 ? -16.764 8.855 -14.270 1.00 55.62 205 SER 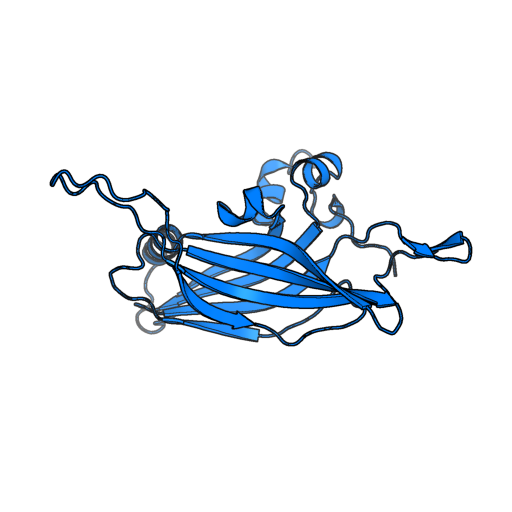A CA 1
ATOM 1696 C C . SER A 1 205 ? -17.527 10.070 -14.801 1.00 55.62 205 SER A C 1
ATOM 1698 O O . SER A 1 205 ? -18.450 10.561 -14.153 1.00 55.62 205 SER A O 1
ATOM 1700 N N . PHE A 1 206 ? -17.117 10.555 -15.968 1.00 49.84 206 PHE A N 1
ATOM 1701 C CA . PHE A 1 206 ? -17.943 11.377 -16.841 1.00 49.84 206 PHE A CA 1
ATOM 1702 C C . PHE A 1 206 ? -18.059 10.655 -18.192 1.00 49.84 206 PHE A C 1
ATOM 1704 O O . PHE A 1 206 ? -17.052 10.234 -18.757 1.00 49.84 206 PHE A O 1
ATOM 1711 N N . ASP A 1 207 ? -19.311 10.512 -18.633 1.00 42.06 207 ASP A N 1
ATOM 1712 C CA . ASP A 1 207 ? -19.813 10.075 -19.944 1.00 42.06 207 ASP A CA 1
ATOM 1713 C C . ASP A 1 207 ? -19.784 8.570 -20.302 1.00 42.06 207 ASP A C 1
ATOM 1715 O O . ASP A 1 207 ? -18.852 8.042 -20.908 1.00 42.06 207 ASP A O 1
ATOM 1719 N N . THR A 1 208 ? -20.918 7.913 -20.022 1.00 38.50 208 THR A N 1
ATOM 1720 C CA . THR A 1 208 ? -21.594 7.013 -20.983 1.00 38.50 208 THR A CA 1
ATOM 1721 C C . THR A 1 208 ? -22.966 7.576 -21.285 1.00 38.50 208 THR A C 1
ATOM 1723 O O . THR A 1 208 ? -23.615 8.004 -20.303 1.00 38.50 208 THR A O 1
#

Radius of gyration: 19.44 Å; chains: 1; bounding box: 52×40×59 Å